Protein AF-A0A919D7X4-F1 (afdb_monomer)

Structure (mmCIF, N/CA/C/O backbone):
data_AF-A0A919D7X4-F1
#
_entry.id   AF-A0A919D7X4-F1
#
loop_
_atom_site.group_PDB
_atom_site.id
_atom_site.type_symbol
_atom_site.label_atom_id
_atom_site.label_alt_id
_atom_site.label_comp_id
_atom_site.label_asym_id
_atom_site.label_entity_id
_atom_site.label_seq_id
_atom_site.pdbx_PDB_ins_code
_atom_site.Cartn_x
_atom_site.Cartn_y
_atom_site.Cartn_z
_atom_site.occupancy
_atom_site.B_iso_or_equiv
_atom_site.auth_seq_id
_atom_site.auth_comp_id
_atom_site.auth_asym_id
_atom_site.auth_atom_id
_atom_site.pdbx_PDB_model_num
ATOM 1 N N . MET A 1 1 ? -27.818 -33.841 14.218 1.00 36.94 1 MET A N 1
ATOM 2 C CA . MET A 1 1 ? -28.616 -33.495 13.019 1.00 36.94 1 MET A CA 1
ATOM 3 C C . MET A 1 1 ? -28.215 -32.099 12.565 1.00 36.94 1 MET A C 1
ATOM 5 O O . MET A 1 1 ? -28.306 -31.197 13.392 1.00 36.94 1 MET A O 1
ATOM 9 N N . PRO A 1 2 ? -27.729 -31.889 11.331 1.00 37.81 2 PRO A N 1
ATOM 10 C CA . PRO A 1 2 ? -27.420 -30.543 10.867 1.00 37.81 2 PRO A CA 1
ATOM 11 C C . PRO A 1 2 ? -28.731 -29.790 10.590 1.00 37.81 2 PRO A C 1
ATOM 13 O O . PRO A 1 2 ? -29.610 -30.293 9.891 1.00 37.81 2 PRO A O 1
ATOM 16 N N . LYS A 1 3 ? -28.894 -28.598 11.178 1.00 41.34 3 LYS A N 1
ATOM 17 C CA . LYS A 1 3 ? -30.000 -27.687 10.852 1.00 41.34 3 LYS A CA 1
ATOM 18 C C . LYS A 1 3 ? -29.755 -27.153 9.440 1.00 41.34 3 LYS A C 1
ATOM 20 O O . LYS A 1 3 ? -28.764 -26.464 9.221 1.00 41.34 3 LYS A O 1
ATOM 25 N N . ASN A 1 4 ? -30.643 -27.471 8.499 1.00 43.75 4 ASN A N 1
ATOM 26 C CA . ASN A 1 4 ? -30.596 -26.932 7.141 1.00 43.75 4 ASN A CA 1
ATOM 27 C C . ASN A 1 4 ? -30.634 -25.399 7.197 1.00 43.75 4 ASN A C 1
ATOM 29 O O . ASN A 1 4 ? -31.654 -24.813 7.563 1.00 43.75 4 ASN A O 1
ATOM 33 N N . GLN A 1 5 ? -29.519 -24.757 6.854 1.00 49.28 5 GLN A N 1
ATOM 34 C CA . GLN A 1 5 ? -29.469 -23.311 6.679 1.00 49.28 5 GLN A CA 1
ATOM 35 C C . GLN A 1 5 ? -30.342 -22.934 5.477 1.00 49.28 5 GLN A C 1
ATOM 37 O O . GLN A 1 5 ? -30.237 -23.522 4.399 1.00 49.28 5 GLN A O 1
ATOM 42 N N . SER A 1 6 ? -31.248 -21.977 5.683 1.00 56.97 6 SER A N 1
ATOM 43 C CA . SER A 1 6 ? -32.116 -21.454 4.627 1.00 56.97 6 SER A CA 1
ATOM 44 C C . SER A 1 6 ? -31.259 -20.783 3.559 1.00 56.97 6 SER A C 1
ATOM 46 O O . SER A 1 6 ? -30.525 -19.842 3.847 1.00 56.97 6 SER A O 1
ATOM 48 N N . THR A 1 7 ? -31.361 -21.251 2.319 1.00 70.44 7 THR A N 1
ATOM 49 C CA . THR A 1 7 ? -30.624 -20.662 1.192 1.00 70.44 7 THR A CA 1
ATOM 50 C C . THR A 1 7 ? -31.175 -19.276 0.842 1.00 70.44 7 THR A C 1
ATOM 52 O O . THR A 1 7 ? -32.367 -19.008 1.013 1.00 70.44 7 THR A O 1
ATOM 55 N N . ALA A 1 8 ? -30.340 -18.399 0.275 1.00 59.69 8 ALA A N 1
ATOM 56 C CA . ALA A 1 8 ? -30.753 -17.065 -0.184 1.00 59.69 8 ALA A CA 1
ATOM 57 C C . ALA A 1 8 ? -31.983 -17.107 -1.119 1.00 59.69 8 ALA A C 1
ATOM 59 O O . ALA A 1 8 ? -32.860 -16.248 -1.053 1.00 59.69 8 ALA A O 1
ATOM 60 N N . ALA A 1 9 ? -32.103 -18.161 -1.935 1.00 65.69 9 ALA A N 1
ATOM 61 C CA . ALA A 1 9 ? -33.265 -18.396 -2.789 1.00 65.69 9 ALA A CA 1
ATOM 62 C C . ALA A 1 9 ? -34.546 -18.718 -1.994 1.00 65.69 9 ALA A C 1
ATOM 64 O O . ALA A 1 9 ? -35.634 -18.295 -2.382 1.00 65.69 9 ALA A O 1
ATOM 65 N N . GLN A 1 10 ? -34.447 -19.445 -0.878 1.00 73.44 10 GLN A N 1
ATOM 66 C CA . GLN A 1 10 ? -35.592 -19.743 -0.010 1.00 73.44 10 GLN A CA 1
ATOM 67 C C . GLN A 1 10 ? -36.061 -18.500 0.753 1.00 73.44 10 GLN A C 1
ATOM 69 O O . GLN A 1 10 ? -37.268 -18.268 0.842 1.00 73.44 10 GLN A O 1
ATOM 74 N N . SER A 1 11 ? -35.130 -17.670 1.226 1.00 65.06 11 SER A N 1
ATOM 75 C CA . SER A 1 11 ? -35.443 -16.387 1.868 1.00 65.06 11 SER A CA 1
ATOM 76 C C . SER A 1 11 ? -36.091 -15.408 0.880 1.00 65.06 11 SER A C 1
ATOM 78 O O . SER A 1 11 ? -37.134 -14.830 1.185 1.00 65.06 11 SER A O 1
ATOM 80 N N . ALA A 1 12 ? -35.570 -15.314 -0.350 1.00 61.78 12 ALA A N 1
ATOM 81 C CA . ALA A 1 12 ? -36.141 -14.465 -1.397 1.00 61.78 12 ALA A CA 1
ATOM 82 C C . ALA A 1 12 ? -37.558 -14.889 -1.818 1.00 61.78 12 ALA A C 1
ATOM 84 O O . ALA A 1 12 ? -38.430 -14.045 -2.012 1.00 61.78 12 ALA A O 1
ATOM 85 N N . ARG A 1 13 ? -37.826 -16.201 -1.893 1.00 68.69 13 ARG A N 1
ATOM 86 C CA . ARG A 1 13 ? -39.174 -16.731 -2.172 1.00 68.69 13 ARG A CA 1
ATOM 87 C C . ARG A 1 13 ? -40.176 -16.436 -1.057 1.00 68.69 13 ARG A C 1
ATOM 89 O O . ARG A 1 13 ? -41.369 -16.357 -1.331 1.00 68.69 13 ARG A O 1
ATOM 96 N N . ARG A 1 14 ? -39.730 -16.321 0.199 1.00 72.50 14 ARG A N 1
ATOM 97 C CA . ARG A 1 14 ? -40.612 -15.979 1.328 1.00 72.50 14 ARG A CA 1
ATOM 98 C C . ARG A 1 14 ? -40.987 -14.501 1.312 1.00 72.50 14 ARG A C 1
ATOM 100 O O . ARG A 1 14 ? -42.167 -14.197 1.412 1.00 72.50 14 ARG A O 1
ATOM 107 N N . ALA A 1 15 ? -40.022 -13.613 1.104 1.00 60.25 15 ALA A N 1
ATOM 108 C CA . ALA A 1 15 ? -40.269 -12.171 1.050 1.00 60.25 15 ALA A CA 1
ATOM 109 C C . ALA A 1 15 ? -41.004 -11.720 -0.231 1.00 60.25 15 ALA A C 1
ATOM 111 O O . ALA A 1 15 ? -41.762 -10.753 -0.203 1.00 60.25 15 ALA A O 1
ATOM 112 N N . SER A 1 16 ? -40.914 -12.471 -1.337 1.00 66.38 16 SER A N 1
ATOM 113 C CA . SER A 1 16 ? -41.767 -12.182 -2.500 1.00 66.38 16 SER A CA 1
ATOM 114 C C . SER A 1 16 ? -43.246 -12.500 -2.267 1.00 66.38 16 SER A C 1
ATOM 116 O O . SER A 1 16 ? -44.108 -11.938 -2.937 1.00 66.38 16 SER A O 1
ATOM 118 N N . ARG A 1 17 ? -43.569 -13.391 -1.317 1.00 72.69 17 ARG A N 1
ATOM 119 C CA . ARG A 1 17 ? -44.962 -13.680 -0.930 1.00 72.69 17 ARG A CA 1
ATOM 120 C C . ARG A 1 17 ? -45.586 -12.556 -0.101 1.00 72.69 17 ARG A C 1
ATOM 122 O O . ARG A 1 17 ? -46.805 -12.491 -0.030 1.00 72.69 17 ARG A O 1
ATOM 129 N N . SER A 1 18 ? -44.774 -11.671 0.478 1.00 68.44 18 SER A N 1
ATOM 130 C CA . SER A 1 18 ? -45.212 -10.453 1.172 1.00 68.44 18 SER A CA 1
ATOM 131 C C . SER A 1 18 ? -45.235 -9.210 0.270 1.00 68.44 18 SER A C 1
ATOM 133 O O . SER A 1 18 ? -45.370 -8.102 0.774 1.00 68.44 18 SER A O 1
ATOM 135 N N . GLY A 1 19 ? -45.127 -9.376 -1.055 1.00 61.19 19 GLY A N 1
ATOM 136 C CA . GLY A 1 19 ? -45.311 -8.293 -2.029 1.00 61.19 19 GLY A CA 1
ATOM 137 C C . GLY A 1 19 ? -44.033 -7.587 -2.494 1.00 61.19 19 GLY A C 1
ATOM 138 O O . GLY A 1 19 ? -44.115 -6.702 -3.343 1.00 61.19 19 GLY A O 1
ATOM 139 N N . GLU A 1 20 ? -42.849 -7.980 -2.014 1.00 64.75 20 GLU A N 1
ATOM 140 C CA . GLU A 1 20 ? -41.585 -7.450 -2.540 1.00 64.75 20 GLU A CA 1
ATOM 141 C C . GLU A 1 20 ? -41.203 -8.111 -3.877 1.00 64.75 20 GLU A C 1
ATOM 143 O O . GLU A 1 20 ? -41.439 -9.302 -4.111 1.00 64.75 20 GLU A O 1
ATOM 148 N N . LYS A 1 21 ? -40.559 -7.360 -4.780 1.00 76.31 21 LYS A N 1
ATOM 149 C CA . LYS A 1 21 ? -40.069 -7.915 -6.050 1.00 76.31 21 LYS A CA 1
ATOM 150 C C . LYS A 1 21 ? -38.985 -8.958 -5.779 1.00 76.31 21 LYS A C 1
ATOM 152 O O . LYS A 1 21 ? -37.886 -8.633 -5.337 1.00 76.31 21 LYS A O 1
ATOM 157 N N . TYR A 1 22 ? -39.275 -10.214 -6.121 1.00 64.56 22 TYR A N 1
ATOM 158 C CA . TYR A 1 22 ? -38.386 -11.368 -5.931 1.00 64.56 22 TYR A CA 1
ATOM 159 C C . TYR A 1 22 ? -36.938 -11.121 -6.388 1.00 64.56 22 TYR A C 1
ATOM 161 O O . TYR A 1 22 ? -35.997 -11.549 -5.726 1.00 64.56 22 TYR A O 1
ATOM 169 N N . THR A 1 23 ? -36.746 -10.410 -7.501 1.00 63.28 23 THR A N 1
ATOM 170 C CA . THR A 1 23 ? -35.425 -10.088 -8.056 1.00 63.28 23 THR A CA 1
ATOM 171 C C . THR A 1 23 ? -34.633 -9.112 -7.187 1.00 63.28 23 THR A C 1
ATOM 173 O O . THR A 1 23 ? -33.431 -9.301 -7.017 1.00 63.28 23 THR A O 1
ATOM 176 N N . GLU A 1 24 ? -35.284 -8.116 -6.586 1.00 61.41 24 GLU A N 1
ATOM 177 C CA . GLU A 1 24 ? -34.647 -7.163 -5.670 1.00 61.41 24 GLU A CA 1
ATOM 178 C C . GLU A 1 24 ? -34.276 -7.828 -4.347 1.00 61.41 24 GLU A C 1
ATOM 180 O O . GLU A 1 24 ? -33.182 -7.597 -3.835 1.00 61.41 24 GLU A O 1
ATOM 185 N N . VAL A 1 25 ? -35.134 -8.715 -3.840 1.00 61.09 25 VAL A N 1
ATOM 186 C CA . VAL A 1 25 ? -34.865 -9.484 -2.620 1.00 61.09 25 VAL A CA 1
ATOM 187 C C . VAL A 1 25 ? -33.759 -10.509 -2.841 1.00 61.09 25 VAL A C 1
ATOM 189 O O . VAL A 1 25 ? -32.874 -10.646 -2.004 1.00 61.09 25 VAL A O 1
ATOM 192 N N . LEU A 1 26 ? -33.752 -11.207 -3.979 1.00 60.72 26 LEU A N 1
ATOM 193 C CA . LEU A 1 26 ? -32.668 -12.123 -4.333 1.00 60.72 26 LEU A CA 1
ATOM 194 C C . LEU A 1 26 ? -31.349 -11.364 -4.513 1.00 60.72 26 LEU A C 1
ATOM 196 O O . LEU A 1 26 ? -30.305 -11.875 -4.120 1.00 60.72 26 LEU A O 1
ATOM 200 N N . ARG A 1 27 ? -31.386 -10.139 -5.057 1.00 57.69 27 ARG A N 1
ATOM 201 C CA . ARG A 1 27 ? -30.212 -9.265 -5.140 1.00 57.69 27 ARG A CA 1
ATOM 202 C C . ARG A 1 27 ? -29.750 -8.829 -3.752 1.00 57.69 27 ARG A C 1
ATOM 204 O O . ARG A 1 27 ? -28.564 -8.922 -3.501 1.00 57.69 27 ARG A O 1
ATOM 211 N N . ARG A 1 28 ? -30.653 -8.445 -2.843 1.00 58.50 28 ARG A N 1
ATOM 212 C CA . ARG A 1 28 ? -30.346 -8.103 -1.438 1.00 58.50 28 ARG A CA 1
ATOM 213 C C . ARG A 1 28 ? -29.832 -9.295 -0.628 1.00 58.50 28 ARG A C 1
ATOM 215 O O . ARG A 1 28 ? -28.977 -9.114 0.215 1.00 58.50 28 ARG A O 1
ATOM 222 N N . ALA A 1 29 ? -30.328 -10.503 -0.888 1.00 56.88 29 ALA A N 1
ATOM 223 C CA . ALA A 1 29 ? -29.893 -11.725 -0.213 1.00 56.88 29 ALA A CA 1
ATOM 224 C C . ALA A 1 29 ? -28.586 -12.291 -0.794 1.00 56.88 29 ALA A C 1
ATOM 226 O O . ALA A 1 29 ? -27.861 -12.983 -0.090 1.00 56.88 29 ALA A O 1
ATOM 227 N N . LYS A 1 30 ? -28.282 -12.006 -2.070 1.00 54.91 30 LYS A N 1
ATOM 228 C CA . LYS A 1 30 ? -26.965 -12.256 -2.680 1.00 54.91 30 LYS A CA 1
ATOM 229 C C . LYS A 1 30 ? -25.938 -11.176 -2.329 1.00 54.91 30 LYS A C 1
ATOM 231 O O . LYS A 1 30 ? -24.771 -11.504 -2.216 1.00 54.91 30 LYS A O 1
ATOM 236 N N . ALA A 1 31 ? -26.390 -9.935 -2.163 1.00 48.41 31 ALA A N 1
ATOM 237 C CA . ALA A 1 31 ? -25.636 -8.797 -1.634 1.00 48.41 31 ALA A CA 1
ATOM 238 C C . ALA A 1 31 ? -25.723 -8.709 -0.103 1.00 48.41 31 ALA A C 1
ATOM 240 O O . ALA A 1 31 ? -25.331 -7.709 0.486 1.00 48.41 31 ALA A O 1
ATOM 241 N N . GLY A 1 32 ? -26.253 -9.750 0.549 1.00 43.69 32 GLY A N 1
ATOM 242 C CA . GLY A 1 32 ? -25.951 -10.025 1.940 1.00 43.69 32 GLY A CA 1
ATOM 243 C C . GLY A 1 32 ? -24.515 -10.504 1.939 1.00 43.69 32 GLY A C 1
ATOM 244 O O . GLY A 1 32 ? -24.278 -11.710 1.968 1.00 43.69 32 GLY A O 1
ATOM 245 N N . ASP A 1 33 ? -23.602 -9.550 1.763 1.00 45.16 33 ASP A N 1
ATOM 246 C CA . ASP A 1 33 ? -22.174 -9.748 1.860 1.00 45.16 33 ASP A CA 1
ATOM 247 C C . ASP A 1 33 ? -21.957 -10.469 3.183 1.00 45.16 33 ASP A C 1
ATOM 249 O O . ASP A 1 33 ? -22.154 -9.911 4.264 1.00 45.16 33 ASP A O 1
ATOM 253 N N . ALA A 1 34 ? -21.570 -11.742 3.108 1.00 44.53 34 ALA A N 1
ATOM 254 C CA . ALA A 1 34 ? -20.693 -12.233 4.150 1.00 44.53 34 ALA A CA 1
ATOM 255 C C . ALA A 1 34 ? -19.577 -11.181 4.219 1.00 44.53 34 ALA A C 1
ATOM 257 O O . ALA A 1 34 ? -19.022 -10.884 3.152 1.00 44.53 34 ALA A O 1
ATOM 258 N N . PRO A 1 35 ? -19.334 -10.542 5.380 1.00 51.97 35 PRO A N 1
ATOM 259 C CA . PRO A 1 35 ? -18.315 -9.513 5.473 1.00 51.97 35 PRO A CA 1
ATOM 260 C C . PRO A 1 35 ? -17.054 -10.104 4.856 1.00 51.97 35 PRO A C 1
ATOM 262 O O . PRO A 1 35 ? -16.590 -11.163 5.290 1.00 51.97 35 PRO A O 1
ATOM 265 N N . HIS A 1 36 ? -16.598 -9.513 3.746 1.00 61.66 36 HIS A N 1
ATOM 266 C CA . HIS A 1 36 ? -15.341 -9.935 3.154 1.00 61.66 36 HIS A CA 1
ATOM 267 C C . HIS A 1 36 ? -14.320 -9.771 4.265 1.00 61.66 36 HIS A C 1
ATOM 269 O O . HIS A 1 36 ? -14.226 -8.687 4.842 1.00 61.66 36 HIS A O 1
ATOM 275 N N . ALA A 1 37 ? -13.643 -10.867 4.614 1.00 73.62 37 ALA A N 1
ATOM 276 C CA . ALA A 1 37 ? -12.620 -10.823 5.641 1.00 73.62 37 ALA A CA 1
ATOM 277 C C . ALA A 1 37 ? -11.676 -9.661 5.301 1.00 73.62 37 ALA A C 1
ATOM 279 O O . ALA A 1 37 ? -11.286 -9.530 4.134 1.00 73.62 37 ALA A O 1
ATOM 280 N N . PRO A 1 38 ? -11.376 -8.786 6.267 1.00 85.75 38 PRO A N 1
ATOM 281 C CA . PRO A 1 38 ? -10.583 -7.603 5.998 1.00 85.75 38 PRO A CA 1
ATOM 282 C C . PRO A 1 38 ? -9.218 -7.993 5.455 1.00 85.75 38 PRO A C 1
ATOM 284 O O . PRO A 1 38 ? -8.626 -9.007 5.840 1.00 85.75 38 PRO A O 1
ATOM 287 N N . HIS A 1 39 ? -8.691 -7.150 4.576 1.00 91.94 39 HIS A N 1
ATOM 288 C CA . HIS A 1 39 ? -7.340 -7.337 4.075 1.00 91.94 39 HIS A CA 1
ATOM 289 C C . HIS A 1 39 ? -6.357 -6.798 5.109 1.00 91.94 39 HIS A C 1
ATOM 291 O O . HIS A 1 39 ? -6.249 -5.586 5.296 1.00 91.94 39 HIS A O 1
ATOM 297 N N . VAL A 1 40 ? -5.620 -7.693 5.766 1.00 94.44 40 VAL A N 1
ATOM 298 C CA . VAL A 1 40 ? -4.445 -7.315 6.560 1.00 94.44 40 VAL A CA 1
ATOM 299 C C . VAL A 1 40 ? -3.250 -7.247 5.618 1.00 94.44 40 VAL A C 1
ATOM 301 O O . VAL A 1 40 ? -2.804 -8.273 5.095 1.00 94.44 40 VAL A O 1
ATOM 304 N N . LEU A 1 41 ? -2.765 -6.041 5.360 1.00 94.62 41 LEU A N 1
ATOM 305 C CA . LEU A 1 41 ? -1.782 -5.728 4.339 1.00 94.62 41 LEU A CA 1
ATOM 306 C C . LEU A 1 41 ? -0.433 -5.366 4.955 1.00 94.62 41 LEU A C 1
ATOM 308 O O . LEU A 1 41 ? -0.335 -4.554 5.875 1.00 94.62 41 LEU A O 1
ATOM 312 N N . ARG A 1 42 ? 0.628 -5.916 4.368 1.00 92.31 42 ARG A N 1
ATOM 313 C CA . ARG A 1 42 ? 2.014 -5.584 4.672 1.00 92.31 42 ARG A CA 1
ATOM 314 C C . ARG A 1 42 ? 2.704 -5.026 3.433 1.00 92.31 42 ARG A C 1
ATOM 316 O O . ARG A 1 42 ? 2.850 -5.728 2.433 1.00 92.31 42 ARG A O 1
ATOM 323 N N . PHE A 1 43 ? 3.178 -3.790 3.521 1.00 91.62 43 PHE A N 1
ATOM 324 C CA . PHE A 1 43 ? 4.099 -3.241 2.530 1.00 91.62 43 PHE A CA 1
ATOM 325 C C . PHE A 1 43 ? 5.537 -3.651 2.868 1.00 91.62 43 PHE A C 1
ATOM 327 O O . PHE A 1 43 ? 5.922 -3.629 4.037 1.00 91.62 43 PHE A O 1
ATOM 334 N N . LEU A 1 44 ? 6.306 -4.040 1.852 1.00 88.25 44 LEU A N 1
ATOM 335 C CA . LEU A 1 44 ? 7.699 -4.482 1.929 1.00 88.25 44 LEU A CA 1
ATOM 336 C C . LEU A 1 44 ? 8.562 -3.508 1.130 1.00 88.25 44 LEU A C 1
ATOM 338 O O . LEU A 1 44 ? 8.290 -3.284 -0.042 1.00 88.25 44 LEU A O 1
ATOM 342 N N . ALA A 1 45 ? 9.597 -2.945 1.732 1.00 83.25 45 ALA A N 1
ATOM 343 C CA . ALA A 1 45 ? 10.461 -1.944 1.122 1.00 83.25 45 ALA A CA 1
ATOM 344 C C . ALA A 1 45 ? 11.906 -2.126 1.604 1.00 83.25 45 ALA A C 1
ATOM 346 O O . ALA A 1 45 ? 12.156 -2.197 2.809 1.00 83.25 45 ALA A O 1
ATOM 347 N N . GLU A 1 46 ? 12.858 -2.158 0.670 1.00 70.94 46 GLU A N 1
ATOM 348 C CA . GLU A 1 46 ? 14.293 -2.258 0.977 1.00 70.94 46 GLU A CA 1
ATOM 349 C C . GLU A 1 46 ? 14.794 -1.034 1.750 1.00 70.94 46 GLU A C 1
ATOM 351 O O . GLU A 1 46 ? 15.555 -1.153 2.713 1.00 70.94 46 GLU A O 1
ATOM 356 N N . ARG A 1 47 ? 14.304 0.149 1.366 1.00 65.31 47 ARG A N 1
ATOM 357 C CA . ARG A 1 47 ? 14.583 1.429 2.013 1.00 65.31 47 ARG A CA 1
ATOM 358 C C . ARG A 1 47 ? 13.274 2.054 2.481 1.00 65.31 47 ARG A C 1
ATOM 360 O O . ARG A 1 47 ? 12.303 2.161 1.742 1.00 65.31 47 ARG A O 1
ATOM 367 N N . SER A 1 48 ? 13.233 2.458 3.748 1.00 59.75 48 SER A N 1
ATOM 368 C CA . SER A 1 48 ? 12.004 2.890 4.427 1.00 59.75 48 SER A CA 1
ATOM 369 C C . SER A 1 48 ? 11.647 4.368 4.204 1.00 59.75 48 SER A C 1
ATOM 371 O O . SER A 1 48 ? 10.794 4.880 4.924 1.00 59.75 48 SER A O 1
ATOM 373 N N . GLY A 1 49 ? 12.340 5.072 3.302 1.00 64.50 49 GLY A N 1
ATOM 374 C CA . GLY A 1 49 ? 12.396 6.539 3.286 1.00 64.50 49 GLY A CA 1
ATOM 375 C C . GLY A 1 49 ? 11.083 7.247 2.939 1.00 64.50 49 GLY A C 1
ATOM 376 O O . GLY A 1 49 ? 10.800 8.322 3.448 1.00 64.50 49 GLY A O 1
ATOM 377 N N . ASN A 1 50 ? 10.247 6.639 2.102 1.00 73.69 50 ASN A N 1
ATOM 378 C CA . ASN A 1 50 ? 8.964 7.229 1.708 1.00 73.69 50 ASN A CA 1
ATOM 379 C C . ASN A 1 50 ? 7.787 6.260 1.886 1.00 73.69 50 ASN A C 1
ATOM 381 O O . ASN A 1 50 ? 6.678 6.537 1.427 1.00 73.69 50 ASN A O 1
ATOM 385 N N . LEU A 1 51 ? 8.018 5.140 2.585 1.00 84.06 51 LEU A N 1
ATOM 386 C CA . LEU A 1 51 ? 7.016 4.107 2.848 1.00 84.06 51 LEU A CA 1
ATOM 387 C C . LEU A 1 51 ? 5.761 4.712 3.492 1.00 84.06 51 LEU A C 1
ATOM 389 O O . LEU A 1 51 ? 4.665 4.567 2.962 1.00 84.06 51 LEU A O 1
ATOM 393 N N . HIS A 1 52 ? 5.931 5.427 4.605 1.00 87.56 52 HIS A N 1
ATOM 394 C CA . HIS A 1 52 ? 4.817 5.979 5.380 1.00 87.56 52 HIS A CA 1
ATOM 395 C C . HIS A 1 52 ? 4.034 7.024 4.580 1.00 87.56 52 HIS A C 1
ATOM 397 O O . HIS A 1 52 ? 2.806 7.035 4.613 1.00 87.56 52 HIS A O 1
ATOM 403 N N . TYR A 1 53 ? 4.728 7.845 3.791 1.00 87.88 53 TYR A N 1
ATOM 404 C CA . TYR A 1 53 ? 4.097 8.875 2.975 1.00 87.88 53 TYR A CA 1
ATOM 405 C C . TYR A 1 53 ? 3.207 8.283 1.874 1.00 87.88 53 TYR A C 1
ATOM 407 O O . TYR A 1 53 ? 2.029 8.630 1.762 1.00 87.88 53 TYR A O 1
ATOM 415 N N . LEU A 1 54 ? 3.755 7.340 1.099 1.00 89.88 54 LEU A N 1
ATOM 416 C CA . LEU A 1 54 ? 3.037 6.643 0.031 1.00 89.88 54 LEU A CA 1
ATOM 417 C C . LEU A 1 54 ? 1.859 5.835 0.589 1.00 89.88 54 LEU A C 1
ATOM 419 O O . LEU A 1 54 ? 0.742 5.927 0.081 1.00 89.88 54 LEU A O 1
ATOM 423 N N . VAL A 1 55 ? 2.091 5.076 1.662 1.00 93.31 55 VAL A N 1
ATOM 424 C CA . VAL A 1 55 ? 1.047 4.264 2.295 1.00 93.31 55 VAL A CA 1
ATOM 425 C C . VAL A 1 55 ? -0.050 5.137 2.898 1.00 93.31 55 VAL A C 1
ATOM 427 O O . VAL A 1 55 ? -1.225 4.823 2.723 1.00 93.31 55 VAL A O 1
ATOM 430 N N . GLY A 1 56 ? 0.302 6.260 3.531 1.00 93.94 56 GLY A N 1
ATOM 431 C CA . GLY A 1 56 ? -0.663 7.237 4.030 1.00 93.94 56 GLY A CA 1
ATOM 432 C C . GLY A 1 56 ? -1.542 7.809 2.915 1.00 93.94 56 GLY A C 1
ATOM 433 O O . GLY A 1 56 ? -2.760 7.872 3.067 1.00 93.94 56 GLY A O 1
ATOM 434 N N . GLY A 1 57 ? -0.952 8.143 1.762 1.00 94.69 57 GLY A N 1
ATOM 435 C CA . GLY A 1 57 ? -1.691 8.594 0.579 1.00 94.69 57 GLY A CA 1
ATOM 436 C C . GLY A 1 57 ? -2.658 7.545 0.021 1.00 94.69 57 GLY A C 1
ATOM 437 O O . GLY A 1 57 ? -3.823 7.849 -0.242 1.00 94.69 57 GLY A O 1
ATOM 438 N N . ILE A 1 58 ? -2.209 6.293 -0.102 1.00 96.44 58 ILE A N 1
ATOM 439 C CA . ILE A 1 58 ? -3.051 5.169 -0.546 1.00 96.44 58 ILE A CA 1
ATOM 440 C C . ILE A 1 58 ? -4.203 4.926 0.439 1.00 96.44 58 ILE A C 1
ATOM 442 O O . ILE A 1 58 ? -5.356 4.806 0.023 1.00 96.44 58 ILE A O 1
ATOM 446 N N . ALA A 1 59 ? -3.906 4.892 1.740 1.00 97.38 59 ALA A N 1
ATOM 447 C CA . ALA A 1 5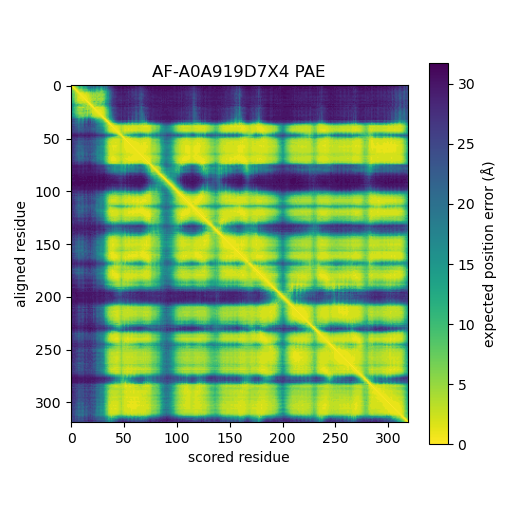9 ? -4.889 4.662 2.793 1.00 97.38 59 ALA A CA 1
ATOM 448 C C . ALA A 1 59 ? -5.943 5.775 2.853 1.00 97.38 59 ALA A C 1
ATOM 450 O O . ALA A 1 59 ? -7.136 5.483 2.952 1.00 97.38 59 ALA A O 1
ATOM 451 N N . ALA A 1 60 ? -5.530 7.037 2.711 1.00 97.19 60 ALA A N 1
ATOM 452 C CA . ALA A 1 60 ? -6.459 8.153 2.575 1.00 97.19 60 ALA A CA 1
ATOM 453 C C . ALA A 1 60 ? -7.343 7.995 1.334 1.00 97.19 60 ALA A C 1
ATOM 455 O O . ALA A 1 60 ? -8.553 8.175 1.422 1.00 97.19 60 ALA A O 1
ATOM 456 N N . SER A 1 61 ? -6.785 7.571 0.199 1.00 97.19 61 SER A N 1
ATOM 457 C CA . SER A 1 61 ? -7.575 7.322 -1.011 1.00 97.19 61 SER A CA 1
ATOM 458 C C . SER A 1 61 ? -8.656 6.260 -0.823 1.00 97.19 61 SER A C 1
ATOM 460 O O . SER A 1 61 ? -9.802 6.463 -1.232 1.00 97.19 61 SER A O 1
ATOM 462 N N . TRP A 1 62 ? -8.349 5.165 -0.126 1.00 97.31 62 TRP A N 1
ATOM 463 C CA . TRP A 1 62 ? -9.367 4.185 0.250 1.00 97.31 62 TRP A CA 1
ATOM 464 C C . TRP A 1 62 ? -10.415 4.763 1.196 1.00 97.31 62 TRP A C 1
ATOM 466 O O . TRP A 1 62 ? -11.609 4.577 0.951 1.00 97.31 62 TRP A O 1
ATOM 476 N N . ALA A 1 63 ? -10.003 5.503 2.224 1.00 97.31 63 ALA A N 1
ATOM 477 C CA . ALA A 1 63 ? -10.937 6.098 3.170 1.00 97.31 63 ALA A CA 1
ATOM 478 C C . ALA A 1 63 ? -11.911 7.065 2.476 1.00 97.31 63 ALA A C 1
ATOM 480 O O . ALA A 1 63 ? -13.126 6.924 2.614 1.00 97.31 63 ALA A O 1
ATOM 481 N N . HIS A 1 64 ? -11.401 7.963 1.629 1.00 96.69 64 HIS A N 1
ATOM 482 C CA . HIS A 1 64 ? -12.213 8.885 0.823 1.00 96.69 64 HIS A CA 1
ATOM 483 C C . HIS A 1 64 ? -13.115 8.166 -0.192 1.00 96.69 64 HIS A C 1
ATOM 485 O O . HIS A 1 64 ? -14.162 8.695 -0.555 1.00 96.69 64 HIS A O 1
ATOM 491 N N . SER A 1 65 ? -12.771 6.939 -0.601 1.00 94.69 65 SER A N 1
ATOM 492 C CA . SER A 1 65 ? -13.649 6.075 -1.409 1.00 94.69 65 SER A CA 1
ATOM 493 C C . SER A 1 65 ? -14.758 5.370 -0.609 1.00 94.69 65 SER A C 1
ATOM 495 O O . SER A 1 65 ? -15.539 4.619 -1.188 1.00 94.69 65 SER A O 1
ATOM 497 N N . GLY A 1 66 ? -14.842 5.613 0.704 1.00 95.12 66 GLY A N 1
ATOM 498 C CA . GLY A 1 66 ? -15.860 5.056 1.595 1.00 95.12 66 GLY A CA 1
ATOM 499 C C . GLY A 1 66 ? -15.407 3.850 2.419 1.00 95.12 66 GLY A C 1
ATOM 500 O O . GLY A 1 66 ? -16.246 3.248 3.076 1.00 95.12 66 GLY A O 1
ATOM 501 N N . GLN A 1 67 ? -14.119 3.495 2.413 1.00 95.12 67 GLN A N 1
ATOM 502 C CA . GLN A 1 67 ? -13.628 2.337 3.167 1.00 95.12 67 GLN A CA 1
ATOM 503 C C . GLN A 1 67 ? -13.230 2.696 4.601 1.00 95.12 67 GLN A C 1
ATOM 505 O O . GLN A 1 67 ? -12.743 3.795 4.873 1.00 95.12 67 GLN A O 1
ATOM 510 N N . ARG A 1 68 ? -13.365 1.737 5.517 1.00 96.94 68 ARG A N 1
ATOM 511 C CA . ARG A 1 68 ? -12.807 1.829 6.874 1.00 96.94 68 ARG A CA 1
ATOM 512 C C . ARG A 1 68 ? -11.392 1.261 6.886 1.00 96.94 68 ARG A C 1
ATOM 514 O O . ARG A 1 68 ? -11.202 0.057 6.722 1.00 96.94 68 ARG A O 1
ATOM 521 N N . VAL A 1 69 ? -10.405 2.124 7.094 1.00 97.75 69 VAL A N 1
ATOM 522 C CA . VAL A 1 69 ? -8.977 1.804 7.024 1.00 97.75 69 VAL A CA 1
ATOM 523 C C . VAL A 1 69 ? -8.309 2.043 8.373 1.00 97.75 69 VAL A C 1
ATOM 525 O O . VAL A 1 69 ? -8.426 3.125 8.954 1.00 97.75 69 VAL A O 1
ATOM 528 N N . LEU A 1 70 ? -7.568 1.041 8.841 1.00 97.88 70 LEU A N 1
ATOM 529 C CA . LEU A 1 70 ? -6.699 1.136 10.006 1.00 97.88 70 LEU A CA 1
ATOM 530 C C . LEU A 1 70 ? -5.236 1.131 9.562 1.00 97.88 70 LEU A C 1
ATOM 532 O O . LEU A 1 70 ? -4.770 0.167 8.962 1.00 97.88 70 LEU A O 1
ATOM 536 N N . LEU A 1 71 ? -4.502 2.185 9.898 1.00 97.19 71 LEU A N 1
ATOM 537 C CA . LEU A 1 71 ? -3.046 2.188 9.917 1.00 97.19 71 LEU A CA 1
ATOM 538 C C . LEU A 1 71 ? -2.607 1.725 11.305 1.00 97.19 71 LEU A C 1
ATOM 540 O O . LEU A 1 71 ? -2.748 2.464 12.277 1.00 97.19 71 LEU A O 1
ATOM 544 N N . LEU A 1 72 ? -2.128 0.489 11.401 1.00 95.44 72 LEU A N 1
ATOM 545 C CA . LEU A 1 72 ? -1.573 -0.066 12.626 1.00 95.44 72 LEU A CA 1
ATOM 546 C C . LEU A 1 72 ? -0.063 0.155 12.579 1.00 95.44 72 LEU A C 1
ATOM 548 O O . LEU A 1 72 ? 0.602 -0.500 11.785 1.00 95.44 72 LEU A O 1
ATOM 552 N N . GLU A 1 73 ? 0.462 1.092 13.364 1.00 92.12 73 GLU A N 1
ATOM 553 C CA . GLU A 1 73 ? 1.884 1.441 13.429 1.00 92.12 73 GLU A CA 1
ATOM 554 C C . GLU A 1 73 ? 2.550 0.849 14.675 1.00 92.12 73 GLU A C 1
ATOM 556 O O . GLU A 1 73 ? 1.969 0.775 15.762 1.00 92.12 73 GLU A O 1
ATOM 561 N N . GLU A 1 74 ? 3.792 0.412 14.516 1.00 88.06 74 GLU A N 1
ATOM 562 C CA . GLU A 1 74 ? 4.642 -0.013 15.619 1.00 88.06 74 GLU A CA 1
ATOM 563 C C . GLU A 1 74 ? 5.151 1.194 16.421 1.00 88.06 74 GLU A C 1
ATOM 565 O O . GLU A 1 74 ? 5.879 2.042 15.905 1.00 88.06 74 GLU A O 1
ATOM 570 N N . ALA A 1 75 ? 4.818 1.247 17.713 1.00 79.88 75 ALA A N 1
ATOM 571 C CA . ALA A 1 75 ? 5.203 2.342 18.601 1.00 79.88 75 ALA A CA 1
ATOM 572 C C . ALA A 1 75 ? 6.722 2.512 18.709 1.00 79.88 75 ALA A C 1
ATOM 574 O O . ALA A 1 75 ? 7.225 3.616 18.538 1.00 79.88 75 ALA A O 1
ATOM 575 N N . GLU A 1 76 ? 7.472 1.444 18.967 1.00 70.75 76 GLU A N 1
ATOM 576 C CA . GLU A 1 76 ? 8.936 1.409 18.970 1.00 70.75 76 GLU A CA 1
ATOM 577 C C . GLU A 1 76 ? 9.414 -0.022 18.721 1.00 70.75 76 GLU A C 1
ATOM 579 O O . GLU A 1 76 ? 8.762 -0.979 19.134 1.00 70.75 76 GLU A O 1
ATOM 584 N N . ASP A 1 77 ? 10.594 -0.162 18.109 1.00 62.41 77 ASP A N 1
ATOM 585 C CA . ASP A 1 77 ? 11.266 -1.457 18.014 1.00 62.41 77 ASP A CA 1
ATOM 586 C C . ASP A 1 77 ? 11.683 -1.882 19.425 1.00 62.41 77 ASP A C 1
ATOM 588 O O . ASP A 1 77 ? 12.598 -1.293 20.023 1.00 62.41 77 ASP A O 1
ATOM 592 N N . TYR A 1 78 ? 11.052 -2.929 19.955 1.00 56.81 78 TYR A N 1
ATOM 593 C CA . TYR A 1 78 ? 11.433 -3.545 21.229 1.00 56.81 78 TYR A CA 1
ATOM 594 C C . TYR A 1 78 ? 12.952 -3.815 21.300 1.00 56.81 78 TYR A C 1
ATOM 596 O O . TYR A 1 78 ? 13.584 -3.710 22.356 1.00 56.81 78 TYR A O 1
ATOM 604 N N . TRP A 1 79 ? 13.580 -4.094 20.157 1.00 54.84 79 TRP A N 1
ATOM 605 C CA . TRP A 1 79 ? 15.018 -4.303 20.020 1.00 54.84 79 TRP A CA 1
ATOM 606 C C . TRP A 1 79 ? 15.855 -3.058 20.286 1.00 54.84 79 TRP A C 1
ATOM 608 O O . TRP A 1 79 ? 16.880 -3.148 20.956 1.00 54.84 79 TRP A O 1
ATOM 618 N N . ARG A 1 80 ? 15.425 -1.874 19.844 1.00 56.25 80 ARG A N 1
ATOM 619 C CA . ARG A 1 80 ? 16.130 -0.620 20.156 1.00 56.25 80 ARG A CA 1
ATOM 620 C C . ARG A 1 80 ? 16.057 -0.311 21.652 1.00 56.25 80 ARG A C 1
ATOM 622 O O . ARG A 1 80 ? 17.005 0.231 22.228 1.00 56.25 80 ARG A O 1
ATOM 629 N N . TRP A 1 81 ? 14.964 -0.723 22.279 1.00 54.09 81 TRP A N 1
ATOM 630 C CA . TRP A 1 81 ? 14.702 -0.566 23.702 1.00 54.09 81 TRP A CA 1
ATOM 631 C C . TRP A 1 81 ? 15.476 -1.553 24.582 1.00 54.09 81 TRP A C 1
ATOM 633 O O . TRP A 1 81 ? 15.994 -1.182 25.631 1.00 54.09 81 TRP A O 1
ATOM 643 N N . SER A 1 82 ? 15.628 -2.799 24.132 1.00 50.75 82 SER A N 1
ATOM 644 C CA . SER A 1 82 ? 16.354 -3.846 24.859 1.00 50.75 82 SER A CA 1
ATOM 645 C C . SER A 1 82 ? 17.866 -3.855 24.575 1.00 50.75 82 SER A C 1
ATOM 647 O O . SER A 1 82 ? 18.653 -4.209 25.454 1.00 50.75 82 SER A O 1
ATOM 649 N N . MET A 1 83 ? 18.308 -3.414 23.388 1.00 46.88 83 MET A N 1
ATOM 650 C CA . MET A 1 83 ? 19.720 -3.443 22.959 1.00 46.88 83 MET A CA 1
ATOM 651 C C . MET A 1 83 ? 20.488 -2.138 23.193 1.00 46.88 83 MET A C 1
ATOM 653 O O . MET A 1 83 ? 21.718 -2.122 23.081 1.00 46.88 83 MET A O 1
ATOM 657 N N . SER A 1 84 ? 19.826 -1.039 23.567 1.00 47.91 84 SER A N 1
ATOM 658 C CA . SER A 1 84 ? 20.497 0.237 23.881 1.00 47.91 84 SER A CA 1
ATOM 659 C C . SER A 1 84 ? 21.449 0.156 25.093 1.00 47.91 84 SER A C 1
ATOM 661 O O . SER A 1 84 ? 22.237 1.076 25.321 1.00 47.91 84 SER A O 1
ATOM 663 N N . GLY A 1 85 ? 21.471 -0.978 25.809 1.00 43.72 85 GLY A N 1
ATOM 664 C CA . GLY A 1 85 ? 22.461 -1.320 26.836 1.00 43.72 85 GLY A CA 1
ATOM 665 C C . GLY A 1 85 ? 23.673 -2.152 26.375 1.00 43.72 85 GLY A C 1
ATOM 666 O O . GLY A 1 85 ? 24.612 -2.305 27.152 1.00 43.72 85 GLY A O 1
ATOM 667 N N . VAL A 1 86 ? 23.703 -2.685 25.147 1.00 42.84 86 VAL A N 1
ATOM 668 C CA . VAL A 1 86 ? 24.703 -3.703 24.737 1.00 42.84 86 VAL A CA 1
ATOM 669 C C . VAL A 1 86 ? 25.958 -3.090 24.084 1.00 42.84 86 VAL A C 1
ATOM 671 O O . VAL A 1 86 ? 27.007 -3.727 24.028 1.00 42.84 86 VAL A O 1
ATOM 674 N N . GLY A 1 87 ? 25.906 -1.823 23.652 1.00 38.91 87 GLY A N 1
ATOM 675 C CA . GLY A 1 87 ? 26.972 -1.192 22.854 1.00 38.91 87 GLY A CA 1
ATOM 676 C C . GLY A 1 87 ? 27.841 -0.123 23.532 1.00 38.91 87 GLY A C 1
ATOM 677 O O . GLY A 1 87 ? 28.775 0.372 22.906 1.00 38.91 87 GLY A O 1
ATOM 678 N N . ARG A 1 88 ? 27.580 0.281 24.784 1.00 37.16 88 ARG A N 1
ATOM 679 C CA . ARG A 1 88 ? 28.352 1.356 25.445 1.00 37.16 88 ARG A CA 1
ATOM 680 C C . ARG A 1 88 ? 29.117 0.854 26.664 1.00 37.16 88 ARG A C 1
ATOM 682 O O . ARG A 1 88 ? 28.613 0.876 27.774 1.00 37.16 88 ARG A O 1
ATOM 689 N N . SER A 1 89 ? 30.382 0.508 26.419 1.00 35.41 89 SER A N 1
ATOM 690 C CA . SER A 1 89 ? 31.472 0.370 27.393 1.00 35.41 89 SER A CA 1
ATOM 691 C C . SER A 1 89 ? 31.235 -0.589 28.571 1.00 35.41 89 SER A C 1
ATOM 693 O O . SER A 1 89 ? 30.504 -0.309 29.519 1.00 35.41 89 SER A O 1
ATOM 695 N N . ARG A 1 90 ? 32.025 -1.669 28.594 1.00 40.78 90 ARG A N 1
ATOM 696 C CA . ARG A 1 90 ? 32.189 -2.621 29.711 1.00 40.78 90 ARG A CA 1
ATOM 697 C C . ARG A 1 90 ? 32.581 -1.995 31.069 1.00 40.78 90 ARG A C 1
ATOM 699 O O . ARG A 1 90 ? 32.732 -2.739 32.032 1.00 40.78 90 ARG A O 1
ATOM 706 N N . SER A 1 91 ? 32.744 -0.674 31.198 1.00 38.69 91 SER A N 1
ATOM 707 C CA . SER A 1 91 ? 33.255 -0.035 32.424 1.00 38.69 91 SER A CA 1
ATOM 708 C C . SER A 1 91 ? 32.216 0.619 33.344 1.00 38.69 91 SER A C 1
ATOM 710 O O . SER A 1 91 ? 32.584 1.100 34.414 1.00 38.69 91 SER A O 1
ATOM 712 N N . ARG A 1 92 ? 30.918 0.616 33.017 1.00 41.53 92 ARG A N 1
ATOM 713 C CA . ARG A 1 92 ? 29.881 1.064 33.966 1.00 41.53 92 ARG A CA 1
ATOM 714 C C . ARG A 1 92 ? 28.700 0.104 33.978 1.00 41.53 92 ARG A C 1
ATOM 716 O O . ARG A 1 92 ? 27.689 0.343 33.331 1.00 41.53 92 ARG A O 1
ATOM 723 N N . ARG A 1 93 ? 28.799 -0.926 34.829 1.00 42.12 93 ARG A N 1
ATOM 724 C CA . ARG A 1 93 ? 27.649 -1.573 35.489 1.00 42.12 93 ARG A CA 1
ATOM 725 C C . ARG A 1 93 ? 26.910 -0.511 36.328 1.00 42.12 93 ARG A C 1
ATOM 727 O O . ARG A 1 93 ? 26.974 -0.497 37.551 1.00 42.12 93 ARG A O 1
ATOM 734 N N . LYS A 1 94 ? 26.261 0.454 35.675 1.00 37.69 94 LYS A N 1
ATOM 735 C CA . LYS A 1 94 ? 25.139 1.167 36.281 1.00 37.69 94 LYS A CA 1
ATOM 736 C C . LYS A 1 94 ? 23.955 0.218 36.181 1.00 37.69 94 LYS A C 1
ATOM 738 O O . LYS A 1 94 ? 23.807 -0.424 35.147 1.00 37.69 94 LYS A O 1
ATOM 743 N N . LYS A 1 95 ? 23.231 0.090 37.301 1.00 39.47 95 LYS A N 1
ATOM 744 C CA . LYS A 1 95 ? 21.966 -0.635 37.490 1.00 39.47 95 LYS A CA 1
ATOM 745 C C . LYS A 1 95 ? 21.333 -1.034 36.162 1.00 39.47 95 LYS A C 1
ATOM 747 O O . LYS A 1 95 ? 21.078 -0.145 35.355 1.00 39.47 95 LYS A O 1
ATOM 752 N N . ALA A 1 96 ? 21.063 -2.330 35.990 1.00 44.22 96 ALA A N 1
ATOM 753 C CA . ALA A 1 96 ? 20.034 -2.780 35.065 1.00 44.22 96 ALA A CA 1
ATOM 754 C C . ALA A 1 96 ? 18.833 -1.858 35.288 1.00 44.22 96 ALA A C 1
ATOM 756 O O . ALA A 1 96 ? 18.231 -1.871 36.361 1.00 44.22 96 ALA A O 1
ATOM 757 N N . ILE A 1 97 ? 18.642 -0.931 34.353 1.00 44.19 97 ILE A N 1
ATOM 758 C CA . ILE A 1 97 ? 17.497 -0.041 34.348 1.00 44.19 97 ILE A CA 1
ATOM 759 C C . ILE A 1 97 ? 16.345 -1.026 34.205 1.00 44.19 97 ILE A C 1
ATOM 761 O O . ILE A 1 97 ? 16.379 -1.856 33.290 1.00 44.19 97 ILE A O 1
ATOM 765 N N . GLU A 1 98 ? 15.431 -1.043 35.181 1.00 44.25 98 GLU A N 1
ATOM 766 C CA . GLU A 1 98 ? 14.164 -1.759 35.030 1.00 44.25 98 GLU A CA 1
ATOM 767 C C . GLU A 1 98 ? 13.667 -1.497 33.610 1.00 44.25 98 GLU A C 1
ATOM 769 O O . GLU A 1 98 ? 13.786 -0.351 33.157 1.00 44.25 98 GLU A O 1
ATOM 774 N N . PRO A 1 99 ? 13.206 -2.524 32.870 1.00 50.00 99 PRO A N 1
ATOM 775 C CA . PRO A 1 99 ? 12.642 -2.255 31.560 1.00 50.00 99 PRO A CA 1
ATOM 776 C C . PRO A 1 99 ? 11.617 -1.150 31.775 1.00 50.00 99 PRO A C 1
ATOM 778 O O . PRO A 1 99 ? 10.808 -1.241 32.704 1.00 50.00 99 PRO A O 1
ATOM 781 N N . ALA A 1 100 ? 11.728 -0.068 31.003 1.00 56.78 100 ALA A N 1
ATOM 782 C CA . ALA A 1 100 ? 10.736 0.985 31.082 1.00 56.78 100 ALA A CA 1
ATOM 783 C C . ALA A 1 100 ? 9.347 0.341 30.880 1.00 56.78 100 ALA A C 1
ATOM 785 O O . ALA A 1 100 ? 9.217 -0.809 30.445 1.00 56.78 100 ALA A O 1
ATOM 786 N N . THR A 1 101 ? 8.280 1.004 31.291 1.00 62.81 101 THR A N 1
ATOM 787 C CA . THR A 1 101 ? 6.946 0.484 30.982 1.00 62.81 101 THR A CA 1
ATOM 788 C C . THR A 1 101 ? 6.747 0.606 29.469 1.00 62.81 101 THR A C 1
ATOM 790 O O . THR A 1 101 ? 7.121 1.647 28.915 1.00 62.81 101 THR A O 1
ATOM 793 N N . PRO A 1 102 ? 6.236 -0.428 28.771 1.00 65.62 102 PRO A N 1
ATOM 794 C CA . PRO A 1 102 ? 5.912 -0.306 27.354 1.00 65.62 102 PRO A CA 1
ATOM 795 C C . PRO A 1 102 ? 5.023 0.926 27.136 1.00 65.62 102 PRO A C 1
ATOM 797 O O . PRO A 1 102 ? 4.169 1.188 27.989 1.00 65.62 102 PRO A O 1
ATOM 800 N N . PRO A 1 103 ? 5.214 1.700 26.053 1.00 72.44 103 PRO A N 1
ATOM 801 C CA . PRO A 1 103 ? 4.367 2.854 25.790 1.00 72.44 103 PRO A CA 1
ATOM 802 C C . PRO A 1 103 ? 2.902 2.421 25.694 1.00 72.44 103 PRO A C 1
ATOM 804 O O . PRO A 1 103 ? 2.589 1.377 25.115 1.00 72.44 103 PRO A O 1
ATOM 807 N N . GLU A 1 104 ? 2.008 3.225 26.269 1.00 80.75 104 GLU A N 1
ATOM 808 C CA . GLU A 1 104 ? 0.573 2.986 26.147 1.00 80.75 104 GLU A CA 1
ATOM 809 C C . GLU A 1 104 ? 0.143 3.115 24.675 1.00 80.75 104 GLU A C 1
ATOM 811 O O . GLU A 1 104 ? 0.623 4.015 23.974 1.00 80.75 104 GLU A O 1
ATOM 816 N N . PRO A 1 105 ? -0.748 2.234 24.181 1.00 87.94 105 PRO A N 1
ATOM 817 C CA . PRO A 1 105 ? -1.282 2.350 22.834 1.00 87.94 105 PRO A CA 1
ATOM 818 C C . PRO A 1 105 ? -1.999 3.686 22.629 1.00 87.94 105 PRO A C 1
ATOM 820 O O . PRO A 1 105 ? -2.777 4.118 23.480 1.00 87.94 105 PRO A O 1
ATOM 823 N N . THR A 1 106 ? -1.791 4.318 21.477 1.00 91.25 106 THR A N 1
ATOM 824 C CA . THR A 1 106 ? -2.480 5.562 21.113 1.00 91.25 106 THR A CA 1
ATOM 825 C C . THR A 1 106 ? -3.323 5.358 19.864 1.00 91.25 106 THR A C 1
ATOM 827 O O . THR A 1 106 ? -2.928 4.658 18.937 1.00 91.25 106 THR A O 1
ATOM 830 N N . THR A 1 107 ? -4.513 5.956 19.835 1.00 94.81 107 THR A N 1
ATOM 831 C CA . THR A 1 107 ? -5.422 5.897 18.684 1.00 94.81 107 THR A CA 1
ATOM 832 C C . THR A 1 107 ? -5.829 7.306 18.303 1.00 94.81 107 THR A C 1
ATOM 834 O O . THR A 1 107 ? -6.288 8.076 19.144 1.00 94.81 107 THR A O 1
ATOM 837 N N . SER A 1 108 ? -5.698 7.637 17.025 1.00 95.56 108 SER A N 1
ATOM 838 C CA . SER A 1 108 ? -6.084 8.927 16.466 1.00 95.56 108 SER A CA 1
ATOM 839 C C . SER A 1 108 ? -6.909 8.727 15.200 1.00 95.56 108 SER A C 1
ATOM 841 O O . SER A 1 108 ? -6.618 7.868 14.371 1.00 95.56 108 SER A O 1
ATOM 843 N N . THR A 1 109 ? -7.972 9.515 15.046 1.00 96.94 109 THR A N 1
ATOM 844 C CA . THR A 1 109 ? -8.724 9.564 13.787 1.00 96.94 109 THR A CA 1
ATOM 845 C C . THR A 1 109 ? -8.069 10.606 12.893 1.00 96.94 109 THR A C 1
ATOM 847 O O . THR A 1 109 ? -8.062 11.787 13.234 1.00 96.94 109 THR A O 1
ATOM 850 N N . LEU A 1 110 ? -7.502 10.173 11.767 1.00 96.62 110 LEU A N 1
ATOM 851 C CA . LEU A 1 110 ? -6.839 11.065 10.812 1.00 96.62 110 LEU A CA 1
ATOM 852 C C . LEU A 1 110 ? -7.854 11.723 9.874 1.00 96.62 110 LEU A C 1
ATOM 854 O O . LEU A 1 110 ? -7.719 12.896 9.524 1.00 96.62 110 LEU A O 1
ATOM 858 N N . TRP A 1 111 ? -8.890 10.975 9.492 1.00 97.19 111 TRP A N 1
ATOM 859 C CA . TRP A 1 111 ? -9.996 11.465 8.679 1.00 97.19 111 TRP A CA 1
ATOM 860 C C . TRP A 1 111 ? -11.242 10.599 8.883 1.00 97.19 111 TRP A C 1
ATOM 862 O O . TRP A 1 111 ? -11.137 9.390 9.077 1.00 97.19 111 TRP A O 1
ATOM 872 N N . ALA A 1 112 ? -12.419 11.211 8.805 1.00 96.69 112 ALA A N 1
ATOM 873 C CA . ALA A 1 112 ? -13.702 10.522 8.783 1.00 96.69 112 ALA A CA 1
ATOM 874 C C . ALA A 1 112 ? -14.609 11.199 7.754 1.00 96.69 112 ALA A C 1
ATOM 876 O O . ALA A 1 112 ? -14.628 12.429 7.649 1.00 96.69 112 ALA A O 1
ATOM 877 N N . SER A 1 113 ? -15.344 10.395 6.993 1.00 93.75 113 SER A N 1
ATOM 878 C CA . SER A 1 113 ? -16.308 10.895 6.023 1.00 93.75 113 SER A CA 1
ATOM 879 C C . SER A 1 113 ? -17.453 11.611 6.751 1.00 93.75 113 SER A C 1
ATOM 881 O O . SER A 1 113 ? -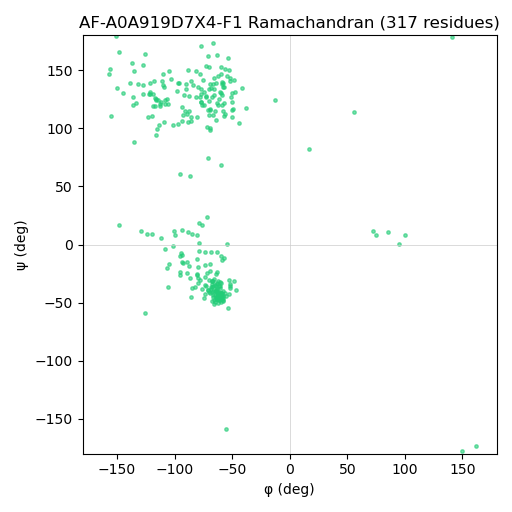17.980 11.062 7.719 1.00 93.75 113 SER A O 1
ATOM 883 N N . PRO A 1 114 ? -17.866 12.812 6.307 1.00 90.50 114 PRO A N 1
ATOM 884 C CA . PRO A 1 114 ? -18.995 13.513 6.917 1.00 90.50 114 PRO A CA 1
ATOM 885 C C . PRO A 1 114 ? -20.330 12.797 6.669 1.00 90.50 114 PRO A C 1
ATOM 887 O O . PRO A 1 114 ? -21.194 12.796 7.540 1.00 90.50 114 PRO A O 1
ATOM 890 N N . ASP A 1 115 ? -20.472 12.156 5.505 1.00 89.06 115 ASP A N 1
ATOM 891 C CA . ASP A 1 115 ? -21.753 11.650 4.996 1.00 89.06 115 ASP A CA 1
ATOM 892 C C . ASP A 1 115 ? -21.727 10.142 4.678 1.00 89.06 115 ASP A C 1
ATOM 894 O O . ASP A 1 115 ? -22.656 9.611 4.066 1.00 89.06 115 ASP A O 1
ATOM 898 N N . GLY A 1 116 ? -20.658 9.431 5.048 1.00 89.44 116 GLY A N 1
ATOM 899 C CA . GLY A 1 116 ? -20.439 8.049 4.624 1.00 89.44 116 GLY A CA 1
ATOM 900 C C . GLY A 1 116 ? -19.633 7.193 5.604 1.00 89.44 116 GLY A C 1
ATOM 901 O O . GLY A 1 116 ? -19.201 7.666 6.650 1.00 89.44 116 GLY A O 1
ATOM 902 N N . PRO A 1 117 ? -19.415 5.909 5.266 1.00 91.25 117 PRO A N 1
ATOM 903 C CA . PRO A 1 117 ? -18.709 4.962 6.132 1.00 91.25 117 PRO A CA 1
ATOM 904 C C . PRO A 1 117 ? -17.179 5.106 6.104 1.00 91.25 117 PRO A C 1
ATOM 906 O O . PRO A 1 117 ? -16.495 4.426 6.866 1.00 91.25 117 PRO A O 1
ATOM 909 N N . GLY A 1 118 ? -16.640 5.966 5.234 1.00 95.56 118 GLY A N 1
ATOM 910 C CA . GLY A 1 118 ? -15.202 6.155 5.074 1.00 95.56 118 GLY A CA 1
ATOM 911 C C . GLY A 1 118 ? -14.529 6.620 6.363 1.00 95.56 118 GLY A C 1
ATOM 912 O O . GLY A 1 118 ? -14.966 7.588 6.984 1.00 95.56 118 GLY A O 1
ATOM 913 N N . LEU A 1 119 ? -13.444 5.953 6.748 1.00 97.44 119 LEU A N 1
ATOM 914 C CA . LEU A 1 119 ? -12.729 6.221 7.991 1.00 97.44 119 LEU A CA 1
ATOM 915 C C . LEU A 1 119 ? -11.243 5.902 7.823 1.00 97.44 119 LEU A C 1
ATOM 917 O O . LEU A 1 119 ? -10.897 4.847 7.304 1.00 97.44 119 LEU A O 1
ATOM 921 N N . LEU A 1 120 ? -10.372 6.789 8.300 1.00 98.19 120 LEU A N 1
ATOM 922 C CA . LEU A 1 120 ? -8.935 6.559 8.408 1.00 98.19 120 LEU A CA 1
ATOM 923 C C . LEU A 1 120 ? -8.504 6.747 9.862 1.00 98.19 120 LEU A C 1
ATOM 925 O O . LEU A 1 120 ? -8.481 7.869 10.377 1.00 98.19 120 LEU A O 1
ATOM 929 N N . VAL A 1 121 ? -8.140 5.646 10.510 1.00 97.94 121 VAL A N 1
ATOM 930 C CA . VAL A 1 121 ? -7.627 5.631 11.884 1.00 97.94 121 VAL A CA 1
ATOM 931 C C . VAL A 1 121 ? -6.155 5.262 11.871 1.00 97.94 121 VAL A C 1
ATOM 933 O O . VAL A 1 121 ? -5.732 4.388 11.120 1.00 97.94 121 VAL A O 1
ATOM 936 N N . HIS A 1 122 ? -5.387 5.916 12.731 1.00 96.56 122 HIS A N 1
ATOM 937 C CA . HIS A 1 122 ? -4.018 5.556 13.044 1.00 96.56 122 HIS A CA 1
ATOM 938 C C . HIS A 1 122 ? -3.945 5.068 14.489 1.00 96.56 122 HIS A C 1
ATOM 940 O O . HIS A 1 122 ? -4.293 5.802 15.417 1.00 96.56 122 HIS A O 1
ATOM 946 N N . HIS A 1 123 ? -3.531 3.816 14.662 1.00 95.00 123 HIS A N 1
ATOM 947 C CA . HIS A 1 123 ? -3.306 3.191 15.956 1.00 95.00 123 HIS A CA 1
ATOM 948 C C . HIS A 1 123 ? -1.834 2.833 16.098 1.00 95.00 123 HIS A C 1
ATOM 950 O O . HIS A 1 123 ? -1.295 2.102 15.273 1.00 95.00 123 HIS A O 1
ATOM 956 N N . THR A 1 124 ? -1.201 3.319 17.155 1.00 91.69 124 THR A N 1
ATOM 957 C CA . THR A 1 124 ? 0.204 3.069 17.454 1.00 91.69 124 THR A CA 1
ATOM 958 C C . THR A 1 124 ? 0.291 2.209 18.708 1.00 91.69 124 THR A C 1
ATOM 960 O O . THR A 1 124 ? -0.195 2.615 19.765 1.00 91.69 124 THR A O 1
ATOM 963 N N . CYS A 1 125 ? 0.909 1.031 18.624 1.00 88.81 125 CYS A N 1
ATOM 964 C CA . CYS A 1 125 ? 1.062 0.130 19.770 1.00 88.81 125 CYS A CA 1
ATOM 965 C C . CYS A 1 125 ? 2.357 -0.689 19.700 1.00 88.81 125 CYS A C 1
ATOM 967 O O . CYS A 1 125 ? 3.022 -0.756 18.666 1.00 88.81 125 CYS A O 1
ATOM 969 N N . MET A 1 126 ? 2.738 -1.314 20.815 1.00 86.69 126 MET A N 1
ATOM 970 C CA . MET A 1 126 ? 3.843 -2.273 20.817 1.00 86.69 126 MET A CA 1
ATOM 971 C C . MET A 1 126 ? 3.425 -3.540 20.084 1.00 86.69 126 MET A C 1
ATOM 973 O O . MET A 1 126 ? 2.446 -4.179 20.461 1.00 86.69 126 MET A O 1
ATOM 977 N N . TRP A 1 127 ? 4.184 -3.923 19.063 1.00 87.19 127 TRP A N 1
ATOM 978 C CA . TRP A 1 127 ? 3.929 -5.166 18.335 1.00 87.19 127 TRP A CA 1
ATOM 979 C C . TRP A 1 127 ? 4.568 -6.371 19.007 1.00 87.19 127 TRP A C 1
ATOM 981 O O . TRP A 1 127 ? 3.981 -7.453 19.034 1.00 87.19 127 TRP A O 1
ATOM 991 N N . GLU A 1 128 ? 5.763 -6.164 19.557 1.00 82.94 128 GLU A N 1
ATOM 992 C CA . GLU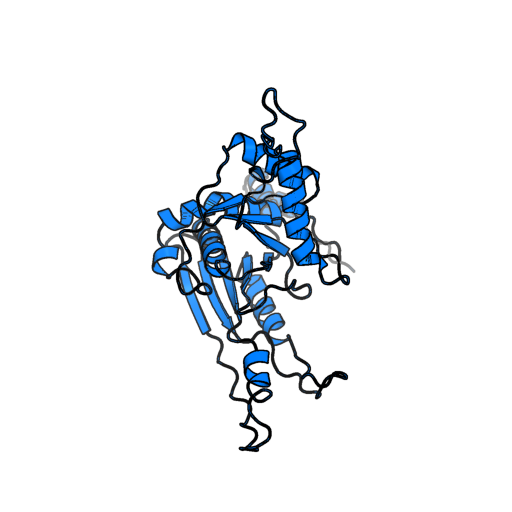 A 1 128 ? 6.556 -7.193 20.210 1.00 82.94 128 GLU A CA 1
ATOM 993 C C . GLU A 1 128 ? 6.841 -6.814 21.659 1.00 82.94 128 GLU A C 1
ATOM 995 O O . GLU A 1 128 ? 7.162 -5.668 21.984 1.00 82.94 128 GLU A O 1
ATOM 1000 N N . VAL A 1 129 ? 6.758 -7.802 22.541 1.00 78.19 129 VAL A N 1
ATOM 1001 C CA . VAL A 1 129 ? 7.170 -7.683 23.941 1.00 78.19 129 VAL A CA 1
ATOM 1002 C C . VAL A 1 129 ? 8.170 -8.776 24.284 1.00 78.19 129 VAL A C 1
ATOM 1004 O O . VAL A 1 129 ? 8.328 -9.760 23.560 1.00 78.19 129 VAL A O 1
ATOM 1007 N N . ARG A 1 130 ? 8.878 -8.612 25.404 1.00 71.12 130 ARG A N 1
ATOM 1008 C CA . ARG A 1 130 ? 9.779 -9.654 25.896 1.00 71.12 130 ARG A CA 1
ATOM 1009 C C . ARG A 1 130 ? 8.980 -10.915 26.195 1.00 71.12 130 ARG A C 1
ATOM 1011 O O . ARG A 1 130 ? 8.066 -10.876 27.016 1.00 71.12 130 ARG A O 1
ATOM 1018 N N . HIS A 1 131 ? 9.380 -12.035 25.611 1.00 69.81 131 HIS A N 1
ATOM 1019 C CA . HIS A 1 131 ? 8.797 -13.314 25.971 1.00 69.81 131 HIS A CA 1
ATOM 1020 C C . HIS A 1 131 ? 9.176 -13.672 27.429 1.00 69.81 131 HIS A C 1
ATOM 1022 O O . HIS A 1 131 ? 10.328 -13.467 27.832 1.00 69.81 131 HIS A O 1
ATOM 1028 N N . PRO A 1 132 ? 8.243 -14.208 28.240 1.00 63.25 132 PRO A N 1
ATOM 1029 C CA . PRO A 1 132 ? 8.481 -14.480 29.662 1.00 63.25 132 PRO A CA 1
ATOM 1030 C C . PRO A 1 132 ? 9.514 -15.590 29.923 1.00 63.25 132 PRO A C 1
ATOM 1032 O O . PRO A 1 132 ? 10.243 -15.533 30.912 1.00 63.25 132 PRO A O 1
ATOM 1035 N N . SER A 1 133 ? 9.630 -16.589 29.039 1.00 60.62 133 SER A N 1
ATOM 1036 C CA . SER A 1 133 ? 10.753 -17.544 29.068 1.00 60.62 133 SER A CA 1
ATOM 1037 C C . SER A 1 133 ? 12.006 -16.890 28.476 1.00 60.62 133 SER A C 1
ATOM 1039 O O . SER A 1 133 ? 11.905 -16.370 27.369 1.00 60.62 133 SER A O 1
ATOM 1041 N N . GLY A 1 134 ? 13.141 -16.952 29.185 1.00 63.25 134 GLY A N 1
ATOM 1042 C CA . GLY A 1 134 ? 14.394 -16.219 28.928 1.00 63.25 134 GLY A CA 1
ATOM 1043 C C . GLY A 1 134 ? 15.065 -16.334 27.543 1.00 63.25 134 GLY A C 1
ATOM 1044 O O . GLY A 1 134 ? 14.431 -16.599 26.526 1.00 63.25 134 GLY A O 1
ATOM 1045 N N . GLU A 1 135 ? 16.369 -16.029 27.504 1.00 56.38 135 GLU A N 1
ATOM 1046 C CA . GLU A 1 135 ? 17.170 -15.909 26.272 1.00 56.38 135 GLU A CA 1
ATOM 1047 C C . GLU A 1 135 ? 16.983 -17.100 25.317 1.00 56.38 135 GLU A C 1
ATOM 1049 O O . GLU A 1 135 ? 16.857 -18.252 25.728 1.00 56.38 135 GLU A O 1
ATOM 1054 N N . SER A 1 136 ? 16.953 -16.811 24.016 1.00 59.59 136 SER A N 1
ATOM 1055 C CA . SER A 1 136 ? 17.065 -17.832 22.976 1.00 59.59 136 SER A CA 1
ATOM 1056 C C . SER A 1 136 ? 18.425 -18.529 23.052 1.00 59.59 136 SER A C 1
ATOM 1058 O O . SER A 1 136 ? 19.386 -17.974 23.582 1.00 59.59 136 SER A O 1
ATOM 1060 N N . ASP A 1 137 ? 18.549 -19.692 22.407 1.00 54.84 137 ASP A N 1
ATOM 1061 C CA . ASP A 1 137 ? 19.811 -20.448 22.312 1.00 54.84 137 ASP A CA 1
ATOM 1062 C C . ASP A 1 137 ? 20.968 -19.644 21.680 1.00 54.84 137 ASP A C 1
ATOM 1064 O O . ASP A 1 137 ? 22.125 -20.051 21.734 1.00 54.84 137 ASP A O 1
ATOM 1068 N N . ARG A 1 138 ? 20.668 -18.485 21.076 1.00 58.75 138 ARG A N 1
ATOM 1069 C CA . ARG A 1 138 ? 21.634 -17.555 20.475 1.00 58.75 138 ARG A CA 1
ATOM 1070 C C . ARG A 1 138 ? 21.976 -16.354 21.370 1.00 58.75 138 ARG A C 1
ATOM 1072 O O . ARG A 1 138 ? 22.624 -15.427 20.894 1.00 58.75 138 ARG A O 1
ATOM 1079 N N . GLY A 1 139 ? 21.527 -16.332 22.627 1.00 57.59 139 GLY A N 1
ATOM 1080 C CA . GLY A 1 139 ? 21.761 -15.227 23.568 1.00 57.59 139 GLY A CA 1
ATOM 1081 C C . GLY A 1 139 ? 20.959 -13.954 23.266 1.00 57.59 139 GLY A C 1
ATOM 1082 O O . GLY A 1 139 ? 21.227 -12.902 23.838 1.00 57.59 139 GLY A O 1
ATOM 1083 N N . LEU A 1 140 ? 19.979 -14.025 22.358 1.00 57.66 140 LEU A N 1
ATOM 1084 C CA . LEU A 1 140 ? 19.049 -12.928 22.075 1.00 57.66 140 LEU A CA 1
ATOM 1085 C C . LEU A 1 140 ? 17.748 -13.129 22.866 1.00 57.66 140 LEU A C 1
ATOM 1087 O O . LEU A 1 140 ? 17.266 -14.264 22.918 1.00 57.66 140 LEU A O 1
ATOM 1091 N N . PRO A 1 141 ? 17.149 -12.079 23.456 1.00 62.81 141 PRO A N 1
ATOM 1092 C CA . PRO A 1 141 ? 15.811 -12.142 24.038 1.00 62.81 141 PRO A CA 1
ATOM 1093 C C . PRO A 1 141 ? 14.810 -12.805 23.087 1.00 62.81 141 PRO A C 1
ATOM 1095 O O . PRO A 1 141 ? 14.736 -12.447 21.918 1.00 62.81 141 PRO A O 1
ATOM 1098 N N . ARG A 1 142 ? 14.023 -13.773 23.561 1.00 70.81 142 ARG A N 1
ATOM 1099 C CA . ARG A 1 142 ? 12.850 -14.210 22.794 1.00 70.81 142 ARG A CA 1
ATOM 1100 C C . ARG A 1 142 ? 11.809 -13.086 22.811 1.00 70.81 142 ARG A C 1
ATOM 1102 O O . ARG A 1 142 ? 11.601 -12.471 23.860 1.00 70.81 142 ARG A O 1
ATOM 1109 N N . THR A 1 143 ? 11.168 -12.828 21.676 1.00 75.75 143 THR A N 1
ATOM 1110 C CA . THR A 1 143 ? 10.055 -11.877 21.559 1.00 75.75 143 THR A CA 1
ATOM 1111 C C . THR A 1 143 ? 8.724 -12.611 21.438 1.00 75.75 143 THR A C 1
ATOM 1113 O O . THR A 1 143 ? 8.663 -13.744 20.963 1.00 75.75 143 THR A O 1
ATOM 1116 N N . ASP A 1 144 ? 7.667 -11.979 21.939 1.00 80.75 144 ASP A N 1
ATOM 1117 C CA . ASP A 1 144 ? 6.277 -12.420 21.851 1.00 80.75 144 ASP A CA 1
ATOM 1118 C C . ASP A 1 144 ? 5.485 -11.398 21.023 1.00 80.75 144 ASP A C 1
ATOM 1120 O O . ASP A 1 144 ? 5.501 -10.204 21.333 1.00 80.75 144 ASP A O 1
ATOM 1124 N N . ARG A 1 145 ? 4.807 -11.875 19.971 1.00 86.12 145 ARG A N 1
ATOM 1125 C CA . ARG A 1 145 ? 4.001 -11.074 19.028 1.00 86.12 145 ARG A CA 1
ATOM 1126 C C . ARG A 1 145 ? 2.495 -11.151 19.315 1.00 86.12 145 ARG A C 1
ATOM 1128 O O . ARG A 1 145 ? 1.678 -10.703 18.507 1.00 86.12 145 ARG A O 1
ATOM 1135 N N . SER A 1 146 ? 2.109 -11.707 20.465 1.00 86.88 146 SER A N 1
ATOM 1136 C CA . SER A 1 146 ? 0.721 -11.719 20.944 1.00 86.88 146 SER A CA 1
ATOM 1137 C C . SER A 1 146 ? 0.065 -10.326 20.963 1.00 86.88 146 SER A C 1
ATOM 1139 O O . SER A 1 146 ? -1.104 -10.250 20.589 1.00 86.88 146 SER A O 1
ATOM 1141 N N . PRO A 1 147 ? 0.766 -9.218 21.301 1.00 88.56 147 PRO A N 1
ATOM 1142 C CA . PRO A 1 147 ? 0.181 -7.875 21.236 1.00 88.56 147 PRO A CA 1
ATOM 1143 C C . PRO A 1 147 ? -0.277 -7.474 19.830 1.00 88.56 147 PRO A C 1
ATOM 1145 O O . PRO A 1 147 ? -1.409 -7.025 19.664 1.00 88.56 147 PRO A O 1
ATOM 1148 N N . LEU A 1 148 ? 0.560 -7.694 18.808 1.00 91.06 148 LEU A N 1
ATOM 1149 C CA . LEU A 1 148 ? 0.176 -7.453 17.416 1.00 91.06 148 LEU A CA 1
ATOM 1150 C C . LEU A 1 148 ? -1.009 -8.334 17.009 1.00 91.06 148 LEU A C 1
ATOM 1152 O O . LEU A 1 148 ? -1.959 -7.850 16.400 1.00 91.06 148 LEU A O 1
ATOM 1156 N N . THR A 1 149 ? -0.962 -9.616 17.375 1.00 92.06 149 THR A N 1
ATOM 1157 C CA . THR A 1 149 ? -2.022 -10.578 17.040 1.00 92.06 149 THR A CA 1
ATOM 1158 C C . THR A 1 149 ? -3.366 -10.150 17.637 1.00 92.06 149 THR A C 1
ATOM 1160 O O . THR A 1 149 ? -4.384 -10.188 16.949 1.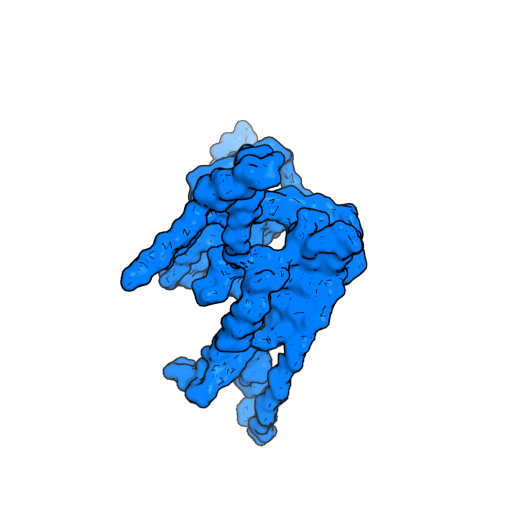00 92.06 149 THR A O 1
ATOM 1163 N N . ALA A 1 150 ? -3.369 -9.687 18.891 1.00 91.56 150 ALA A N 1
ATOM 1164 C CA . ALA A 1 150 ? -4.557 -9.163 19.559 1.00 91.56 150 ALA A CA 1
ATOM 1165 C C . ALA A 1 150 ? -5.065 -7.873 18.899 1.00 91.56 150 ALA A C 1
ATOM 1167 O O . ALA A 1 150 ? -6.241 -7.788 18.563 1.00 91.56 150 ALA A O 1
ATOM 1168 N N . ALA A 1 151 ? -4.177 -6.911 18.623 1.00 92.75 151 ALA A N 1
ATOM 1169 C CA . ALA A 1 151 ? -4.550 -5.653 17.972 1.00 92.75 151 ALA A CA 1
ATOM 1170 C C . ALA A 1 151 ? -5.153 -5.868 16.572 1.00 92.75 151 ALA A C 1
ATOM 1172 O O . ALA A 1 151 ? -6.099 -5.182 16.190 1.00 92.75 151 ALA A O 1
ATOM 1173 N N . VAL A 1 152 ? -4.630 -6.835 15.809 1.00 94.50 152 VAL A N 1
ATOM 1174 C CA . VAL A 1 152 ? -5.210 -7.225 14.518 1.00 94.50 152 VAL A CA 1
ATOM 1175 C C . VAL A 1 152 ? -6.572 -7.879 14.724 1.00 94.50 152 VAL A C 1
ATOM 1177 O O . VAL A 1 152 ? -7.518 -7.472 14.057 1.00 94.50 152 VAL A O 1
ATOM 1180 N N . ALA A 1 153 ? -6.690 -8.841 15.645 1.00 92.38 153 ALA A N 1
ATOM 1181 C CA . ALA A 1 153 ? -7.943 -9.543 15.924 1.00 92.38 153 ALA A CA 1
ATOM 1182 C C . ALA A 1 153 ? -9.076 -8.585 16.331 1.00 92.38 153 ALA A C 1
ATOM 1184 O O . ALA A 1 153 ? -10.172 -8.680 15.781 1.00 92.38 153 ALA A O 1
ATOM 1185 N N . ASP A 1 154 ? -8.790 -7.621 17.208 1.00 91.50 154 ASP A N 1
ATOM 1186 C CA . ASP A 1 154 ? -9.748 -6.605 17.663 1.00 91.50 154 ASP A CA 1
ATOM 1187 C C . ASP A 1 154 ? -10.216 -5.680 16.524 1.00 91.50 154 ASP A C 1
ATOM 1189 O O . ASP A 1 154 ? -11.308 -5.111 16.572 1.00 91.50 154 ASP A O 1
ATOM 1193 N N . ALA A 1 155 ? -9.403 -5.533 15.475 1.00 93.19 155 ALA A N 1
ATOM 1194 C CA . ALA A 1 155 ? -9.698 -4.687 14.326 1.00 93.19 155 ALA A CA 1
ATOM 1195 C C . ALA A 1 155 ? -10.472 -5.406 13.206 1.00 93.19 155 ALA A C 1
ATOM 1197 O O . ALA A 1 155 ? -11.022 -4.725 12.334 1.00 93.19 155 ALA A O 1
ATOM 1198 N N . LEU A 1 156 ? -10.538 -6.746 13.203 1.00 90.94 156 LEU A N 1
ATOM 1199 C CA . LEU A 1 156 ? -11.027 -7.506 12.045 1.00 90.94 156 LEU A CA 1
ATOM 1200 C C . LEU A 1 156 ? -12.488 -7.194 11.672 1.00 90.94 156 LEU A C 1
ATOM 1202 O O . LEU A 1 156 ? -12.831 -7.152 10.494 1.00 90.94 156 LEU A O 1
ATOM 1206 N N . ASP A 1 157 ? -13.345 -6.942 12.658 1.00 88.50 157 ASP A N 1
ATOM 1207 C CA . ASP A 1 157 ? -14.768 -6.663 12.413 1.00 88.50 157 ASP A CA 1
ATOM 1208 C C . ASP A 1 157 ? -15.047 -5.168 12.145 1.00 88.50 157 ASP A C 1
ATOM 1210 O O . ASP A 1 157 ? -16.094 -4.782 11.605 1.00 88.50 157 ASP A O 1
ATOM 1214 N N . ALA A 1 158 ? -14.108 -4.296 12.523 1.00 91.81 158 ALA A N 1
ATOM 1215 C CA . ALA A 1 158 ? -14.284 -2.845 12.514 1.00 91.81 158 ALA A CA 1
ATOM 1216 C C . ALA A 1 158 ? -13.761 -2.166 11.240 1.00 91.81 158 ALA A C 1
ATOM 1218 O O . ALA A 1 158 ? -14.237 -1.082 10.892 1.00 91.81 158 ALA A O 1
ATOM 1219 N N . TYR A 1 159 ? -12.824 -2.794 10.534 1.00 95.00 159 TYR A N 1
ATOM 1220 C CA . TYR A 1 159 ? -12.150 -2.215 9.373 1.00 95.00 159 TYR A CA 1
ATOM 1221 C C . TYR A 1 159 ? -12.224 -3.155 8.176 1.00 95.00 159 TYR A C 1
ATOM 1223 O O . TYR A 1 159 ? -12.370 -4.357 8.333 1.00 95.00 159 TYR A O 1
ATOM 1231 N N . GLU A 1 160 ? -12.136 -2.609 6.968 1.00 94.38 160 GLU A N 1
ATOM 1232 C CA . GLU A 1 160 ? -12.081 -3.386 5.721 1.00 94.38 160 GLU A CA 1
ATOM 1233 C C . GLU A 1 160 ? -10.638 -3.610 5.258 1.00 94.38 160 GLU A C 1
ATOM 1235 O O . GLU A 1 160 ? -10.344 -4.575 4.549 1.00 94.38 160 GLU A O 1
ATOM 1240 N N . VAL A 1 161 ? -9.737 -2.705 5.647 1.00 95.69 161 VAL A N 1
ATOM 1241 C CA . VAL A 1 161 ? -8.305 -2.780 5.360 1.00 95.69 161 VAL A CA 1
ATOM 1242 C C . VAL A 1 161 ? -7.528 -2.417 6.619 1.00 95.69 161 VAL A C 1
ATOM 1244 O O . VAL A 1 161 ? -7.738 -1.355 7.204 1.00 95.69 161 VAL A O 1
ATOM 1247 N N . ILE A 1 162 ? -6.605 -3.289 7.011 1.00 97.00 162 ILE A N 1
ATOM 1248 C CA . ILE A 1 162 ? -5.671 -3.068 8.115 1.00 97.00 162 ILE A CA 1
ATOM 1249 C C . ILE A 1 162 ? -4.270 -3.058 7.518 1.00 97.00 162 ILE A C 1
ATOM 1251 O O . ILE A 1 162 ? -3.839 -4.048 6.936 1.00 97.00 162 ILE A O 1
ATOM 1255 N N . VAL A 1 163 ? -3.545 -1.954 7.641 1.00 96.31 163 VAL A N 1
ATOM 1256 C CA . VAL A 1 163 ? -2.189 -1.814 7.110 1.00 96.31 163 VAL A CA 1
ATOM 1257 C C . VAL A 1 163 ? -1.187 -1.881 8.252 1.00 96.31 163 VAL A C 1
ATOM 1259 O O . VAL A 1 163 ? -1.220 -1.051 9.155 1.00 96.31 163 VAL A O 1
ATOM 1262 N N . LEU A 1 164 ? -0.277 -2.852 8.188 1.00 94.25 164 LEU A N 1
ATOM 1263 C CA . LEU A 1 164 ? 0.786 -3.042 9.170 1.00 94.25 164 LEU A CA 1
ATOM 1264 C C . LEU A 1 164 ? 2.002 -2.175 8.818 1.00 94.25 164 LEU A C 1
ATOM 1266 O O . LEU A 1 164 ? 2.772 -2.522 7.913 1.00 94.25 164 LEU A O 1
ATOM 1270 N N . LEU A 1 165 ? 2.216 -1.099 9.572 1.00 90.94 165 LEU A N 1
ATOM 1271 C CA . LEU A 1 165 ? 3.311 -0.137 9.424 1.00 90.94 165 LEU A CA 1
ATOM 1272 C C . LEU A 1 165 ? 4.431 -0.378 10.456 1.00 90.94 165 LEU A C 1
ATOM 1274 O O . LEU A 1 165 ? 4.279 -0.036 11.625 1.00 90.94 165 LEU A O 1
ATOM 1278 N N . PRO A 1 166 ? 5.565 -0.984 10.059 1.00 84.06 166 PRO A N 1
ATOM 1279 C CA . PRO A 1 166 ? 6.695 -1.183 10.959 1.00 84.06 166 PRO A CA 1
ATOM 1280 C C . PRO A 1 166 ? 7.539 0.085 11.054 1.00 84.06 166 PRO A C 1
ATOM 1282 O O . PRO A 1 166 ? 7.723 0.792 10.058 1.00 84.06 166 PRO A O 1
ATOM 1285 N N . ARG A 1 167 ? 8.177 0.315 12.202 1.00 77.19 167 ARG A N 1
ATOM 1286 C CA . ARG A 1 167 ? 8.958 1.545 12.392 1.00 77.19 167 ARG A CA 1
ATOM 1287 C C . ARG A 1 167 ? 10.352 1.494 11.756 1.00 77.19 167 ARG A C 1
ATOM 1289 O O . ARG A 1 167 ? 10.926 2.533 11.409 1.00 77.19 167 ARG A O 1
ATOM 1296 N N . TYR A 1 168 ? 10.910 0.293 11.591 1.00 68.69 168 TYR A N 1
ATOM 1297 C CA . TYR A 1 168 ? 12.283 0.104 11.107 1.00 68.69 168 TYR A CA 1
ATOM 1298 C C . TYR A 1 168 ? 12.384 -0.811 9.899 1.00 68.69 168 TYR A C 1
ATOM 1300 O O . TYR A 1 168 ? 12.881 -0.375 8.860 1.00 68.69 168 TYR A O 1
ATOM 1308 N N . TRP A 1 169 ? 11.936 -2.061 10.020 1.00 65.56 169 TRP A N 1
ATOM 1309 C CA . TRP A 1 169 ? 12.099 -3.057 8.967 1.00 65.56 169 TRP A CA 1
ATOM 1310 C C . TRP A 1 169 ? 10.770 -3.634 8.504 1.00 65.56 169 TRP A C 1
ATOM 1312 O O . TRP A 1 169 ? 9.946 -4.118 9.277 1.00 65.56 169 TRP A O 1
ATOM 1322 N N . SER A 1 170 ? 10.590 -3.625 7.189 1.00 67.56 170 SER A N 1
ATOM 1323 C CA . SER A 1 170 ? 9.412 -4.153 6.518 1.00 67.56 170 SER A CA 1
ATOM 1324 C C . SER A 1 170 ? 9.655 -5.586 6.050 1.00 67.56 170 SER A C 1
ATOM 1326 O O . SER A 1 170 ? 9.598 -5.908 4.866 1.00 67.56 170 SER A O 1
ATOM 1328 N N . TYR A 1 171 ? 9.932 -6.477 7.005 1.00 70.50 171 TYR A N 1
ATOM 1329 C CA . TYR A 1 171 ? 9.943 -7.904 6.700 1.00 70.50 171 TYR A CA 1
ATOM 1330 C C . TYR A 1 171 ? 8.517 -8.441 6.487 1.00 70.50 171 TYR A C 1
ATOM 1332 O O . TYR A 1 171 ? 7.551 -7.889 7.038 1.00 70.50 171 TYR A O 1
ATOM 1340 N N . PRO A 1 172 ? 8.381 -9.520 5.699 1.00 78.44 172 PRO A N 1
ATOM 1341 C CA . PRO A 1 172 ? 7.126 -10.231 5.504 1.00 78.44 172 PRO A CA 1
ATOM 1342 C C . PRO A 1 172 ? 6.571 -10.756 6.828 1.00 78.44 172 PRO A C 1
ATOM 1344 O O . PRO A 1 172 ? 7.199 -11.579 7.486 1.00 78.44 172 PRO A O 1
ATOM 1347 N N . ASP A 1 173 ? 5.365 -10.320 7.189 1.00 82.00 173 ASP A N 1
ATOM 1348 C CA . ASP A 1 173 ? 4.610 -10.908 8.296 1.00 82.00 173 ASP A CA 1
ATOM 1349 C C . ASP A 1 173 ? 3.686 -11.995 7.739 1.00 82.00 173 ASP A C 1
ATOM 1351 O O . ASP A 1 173 ? 2.775 -11.693 6.975 1.00 82.00 173 ASP A O 1
ATOM 1355 N N . ARG A 1 174 ? 3.946 -13.263 8.053 1.00 79.00 174 ARG A N 1
ATOM 1356 C CA . ARG A 1 174 ? 3.143 -14.396 7.556 1.00 79.00 174 ARG A CA 1
ATOM 1357 C C . ARG A 1 174 ? 2.033 -14.824 8.505 1.00 79.00 174 ARG A C 1
ATOM 1359 O O . ARG A 1 174 ? 1.177 -15.605 8.101 1.00 79.00 174 ARG A O 1
ATOM 1366 N N . GLU A 1 175 ? 2.110 -14.373 9.747 1.00 84.31 175 GLU A N 1
ATOM 1367 C CA . GLU A 1 175 ? 1.216 -14.778 10.826 1.00 84.31 175 GLU A CA 1
ATOM 1368 C C . GLU A 1 175 ? -0.040 -13.914 10.797 1.00 84.31 175 GLU A C 1
ATOM 1370 O O . GLU A 1 175 ? -1.149 -14.436 10.846 1.00 84.31 175 GLU A O 1
ATOM 1375 N N . ASN A 1 176 ? 0.147 -12.603 10.638 1.00 88.19 176 ASN A N 1
ATOM 1376 C CA . ASN A 1 176 ? -0.923 -11.619 10.716 1.00 88.19 176 ASN A CA 1
ATOM 1377 C C . ASN A 1 176 ? -1.312 -11.067 9.344 1.00 88.19 176 ASN A C 1
ATOM 1379 O O . ASN A 1 176 ? -2.489 -10.812 9.099 1.00 88.19 176 ASN A O 1
ATOM 1383 N N . ALA A 1 177 ? -0.352 -10.874 8.429 1.00 89.94 177 ALA A N 1
ATOM 1384 C CA . ALA A 1 177 ? -0.674 -10.284 7.134 1.00 89.94 177 ALA A CA 1
ATOM 1385 C C . ALA A 1 177 ? -1.248 -11.316 6.161 1.00 89.94 177 ALA A C 1
ATOM 1387 O O . ALA A 1 177 ? -0.653 -12.351 5.844 1.00 89.94 177 ALA A O 1
ATOM 1388 N N . THR A 1 178 ? -2.406 -10.972 5.616 1.00 90.38 178 THR A N 1
ATOM 1389 C CA . THR A 1 178 ? -3.061 -11.717 4.544 1.00 90.38 178 THR A CA 1
ATOM 1390 C C . THR A 1 178 ? -2.453 -11.404 3.182 1.00 90.38 178 THR A C 1
ATOM 1392 O O . THR A 1 178 ? -2.435 -12.300 2.339 1.00 90.38 178 THR A O 1
ATOM 1395 N N . ALA A 1 179 ? -1.905 -10.196 2.990 1.00 91.75 179 ALA A N 1
ATOM 1396 C CA . ALA A 1 179 ? -1.373 -9.699 1.727 1.00 91.75 179 ALA A CA 1
ATOM 1397 C C . ALA A 1 179 ? -0.024 -8.985 1.868 1.00 91.75 179 ALA A C 1
ATOM 1399 O O . ALA A 1 179 ? 0.253 -8.343 2.884 1.00 91.75 179 ALA A O 1
ATOM 1400 N N . HIS A 1 180 ? 0.793 -9.070 0.815 1.00 91.56 180 HIS A N 1
ATOM 1401 C CA . HIS A 1 180 ? 2.151 -8.530 0.771 1.00 91.56 180 HIS A CA 1
ATOM 1402 C C . HIS A 1 180 ? 2.372 -7.760 -0.525 1.00 91.56 180 HIS A C 1
ATOM 1404 O O . HIS A 1 180 ? 2.269 -8.321 -1.614 1.00 91.56 180 HIS A O 1
ATOM 1410 N N . VAL A 1 181 ? 2.715 -6.481 -0.413 1.00 92.31 181 VAL A N 1
ATOM 1411 C CA . VAL A 1 181 ? 2.980 -5.602 -1.559 1.00 92.31 181 VAL A CA 1
ATOM 1412 C C . VAL A 1 181 ? 4.388 -5.062 -1.454 1.00 92.31 181 VAL A C 1
ATOM 1414 O O . VAL A 1 181 ? 4.777 -4.560 -0.404 1.00 92.31 181 VAL A O 1
ATOM 1417 N N . VAL A 1 182 ? 5.150 -5.138 -2.538 1.00 90.19 182 VAL A N 1
ATOM 1418 C CA . VAL A 1 182 ? 6.490 -4.552 -2.579 1.00 90.19 182 VAL A CA 1
ATOM 1419 C C . VAL A 1 182 ? 6.403 -3.084 -2.970 1.00 90.19 182 VAL A C 1
ATOM 1421 O O . VAL A 1 182 ? 5.642 -2.721 -3.862 1.00 90.19 182 VAL A O 1
ATOM 1424 N N . ILE A 1 183 ? 7.216 -2.254 -2.334 1.00 89.31 183 ILE A N 1
ATOM 1425 C CA . ILE A 1 183 ? 7.550 -0.909 -2.776 1.00 89.31 183 ILE A CA 1
ATOM 1426 C C . ILE A 1 183 ? 9.005 -0.956 -3.230 1.00 89.31 183 ILE A C 1
ATOM 1428 O O . ILE A 1 183 ? 9.920 -1.074 -2.414 1.00 89.31 183 ILE A O 1
ATOM 1432 N N . GLY A 1 184 ? 9.200 -0.938 -4.545 1.00 86.62 184 GLY A N 1
ATOM 1433 C CA . GLY A 1 184 ? 10.522 -0.906 -5.153 1.00 86.62 184 GLY A CA 1
ATOM 1434 C C . GLY A 1 184 ? 10.949 0.536 -5.378 1.00 86.62 184 GLY A C 1
ATOM 1435 O O . GLY A 1 184 ? 10.324 1.238 -6.168 1.00 86.62 184 GLY A O 1
ATOM 1436 N N . GLU A 1 185 ? 11.994 0.989 -4.693 1.00 83.94 185 GLU A N 1
ATOM 1437 C CA . GLU A 1 185 ? 12.573 2.310 -4.944 1.00 83.94 185 GLU A CA 1
ATOM 1438 C C . GLU A 1 185 ? 13.475 2.263 -6.185 1.00 83.94 185 GLU A C 1
ATOM 1440 O O . GLU A 1 185 ? 14.264 1.334 -6.375 1.00 83.94 185 GLU A O 1
ATOM 1445 N N . ILE A 1 186 ? 13.342 3.267 -7.047 1.00 82.00 186 ILE A N 1
ATOM 1446 C CA . ILE A 1 186 ? 14.110 3.426 -8.275 1.00 82.00 186 ILE A CA 1
ATOM 1447 C C . ILE A 1 186 ? 14.950 4.688 -8.135 1.00 82.00 186 ILE A C 1
ATOM 1449 O O . ILE A 1 186 ? 14.475 5.802 -8.349 1.00 82.00 186 ILE A O 1
ATOM 1453 N N . ASP A 1 187 ? 16.222 4.483 -7.801 1.00 76.75 187 ASP A N 1
ATOM 1454 C CA . ASP A 1 187 ? 17.231 5.544 -7.821 1.00 76.75 187 ASP A CA 1
ATOM 1455 C C . ASP A 1 187 ? 17.623 5.898 -9.266 1.00 76.75 187 ASP A C 1
ATOM 1457 O O . ASP A 1 187 ? 17.756 7.066 -9.620 1.00 76.75 187 ASP A O 1
ATOM 1461 N N . ILE A 1 188 ? 17.804 4.874 -10.111 1.00 79.94 188 ILE A N 1
ATOM 1462 C CA . ILE A 1 188 ? 18.167 5.006 -11.528 1.00 79.94 188 ILE A CA 1
ATOM 1463 C C . ILE A 1 188 ? 17.303 4.050 -12.346 1.00 79.94 188 ILE A C 1
ATOM 1465 O O . ILE A 1 188 ? 17.339 2.827 -12.150 1.00 79.94 188 ILE A O 1
ATOM 1469 N N . PHE A 1 189 ? 16.534 4.616 -13.276 1.00 84.88 189 PHE A N 1
ATOM 1470 C CA . PHE A 1 189 ? 15.672 3.846 -14.162 1.00 84.88 189 PHE A CA 1
ATOM 1471 C C . PHE A 1 189 ? 16.517 3.099 -15.211 1.00 84.88 189 PHE A C 1
ATOM 1473 O O . PHE A 1 189 ? 17.295 3.742 -15.917 1.00 84.88 189 PHE A O 1
ATOM 1480 N N . PRO A 1 190 ? 16.351 1.775 -15.384 1.00 84.25 190 PRO A N 1
ATOM 1481 C CA . PRO A 1 190 ? 17.285 0.945 -16.153 1.00 84.25 19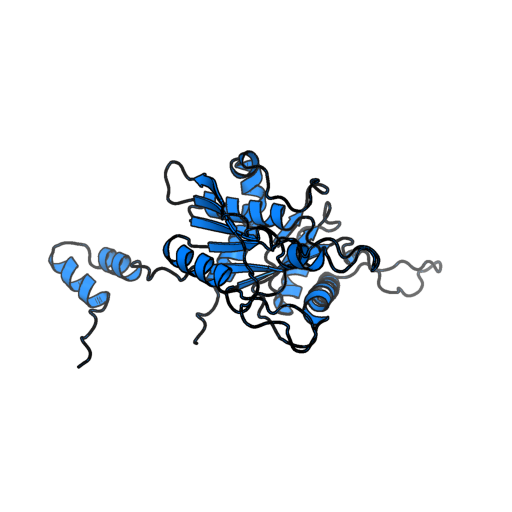0 PRO A CA 1
ATOM 1482 C C . PRO A 1 190 ? 17.299 1.213 -17.665 1.00 84.25 190 PRO A C 1
ATOM 1484 O O . PRO A 1 190 ? 18.157 0.689 -18.359 1.00 84.25 190 PRO A O 1
ATOM 1487 N N . HIS A 1 191 ? 16.414 2.059 -18.200 1.00 78.69 191 HIS A N 1
ATOM 1488 C CA . HIS A 1 191 ? 16.453 2.461 -19.614 1.00 78.69 191 HIS A CA 1
ATOM 1489 C C . HIS A 1 191 ? 17.822 3.011 -20.069 1.00 78.69 191 HIS A C 1
ATOM 1491 O O . HIS A 1 191 ? 18.188 2.831 -21.228 1.00 78.69 191 HIS A O 1
ATOM 1497 N N . THR A 1 192 ? 18.581 3.651 -19.170 1.00 72.88 192 THR A N 1
ATOM 1498 C CA . THR A 1 192 ? 19.925 4.190 -19.431 1.00 72.88 192 THR A CA 1
ATOM 1499 C C . THR A 1 192 ? 21.018 3.133 -19.367 1.00 72.88 192 THR A C 1
ATOM 1501 O O . THR A 1 192 ? 22.139 3.408 -19.797 1.00 72.88 192 THR A O 1
ATOM 1504 N N . ASP A 1 193 ? 20.721 1.940 -18.844 1.00 74.44 193 ASP A N 1
ATOM 1505 C CA . ASP A 1 193 ? 21.672 0.836 -18.791 1.00 74.44 193 ASP A CA 1
ATOM 1506 C C . ASP A 1 193 ? 21.898 0.363 -20.233 1.00 74.44 193 ASP A C 1
ATOM 1508 O O . ASP A 1 193 ? 21.087 -0.320 -20.846 1.00 74.44 193 ASP A O 1
ATOM 1512 N N . CYS A 1 194 ? 22.980 0.810 -20.855 1.00 68.25 194 CYS A N 1
ATOM 1513 C CA . CYS A 1 194 ? 23.187 0.545 -22.268 1.00 68.25 194 CYS A CA 1
ATOM 1514 C C . CYS A 1 194 ? 23.629 -0.900 -22.514 1.00 68.25 194 CYS A C 1
ATOM 1516 O O . CYS A 1 194 ? 24.477 -1.441 -21.801 1.00 68.25 194 CYS A O 1
ATOM 1518 N N . ARG A 1 195 ? 23.138 -1.511 -23.599 1.00 65.62 195 ARG A N 1
ATOM 1519 C CA . ARG A 1 195 ? 23.799 -2.704 -24.155 1.00 65.62 195 ARG A CA 1
ATOM 1520 C C . ARG A 1 195 ? 25.171 -2.290 -24.690 1.00 65.62 195 ARG A C 1
ATOM 1522 O O . ARG A 1 195 ? 25.292 -1.221 -25.289 1.00 65.62 195 ARG A O 1
ATOM 1529 N N . THR A 1 196 ? 26.179 -3.148 -24.544 1.00 56.97 196 THR A N 1
ATOM 1530 C CA . THR A 1 196 ? 27.443 -3.004 -25.278 1.00 56.97 196 THR A CA 1
ATOM 1531 C C . THR A 1 196 ? 27.116 -3.004 -26.773 1.00 56.97 196 THR A C 1
ATOM 1533 O O . THR A 1 196 ? 26.573 -3.984 -27.288 1.00 56.97 196 THR A O 1
ATOM 1536 N N . ALA A 1 197 ? 27.365 -1.889 -27.458 1.00 59.22 197 ALA A N 1
ATOM 1537 C CA . ALA A 1 197 ? 27.101 -1.756 -28.883 1.00 59.22 197 ALA A CA 1
ATOM 1538 C C . ALA A 1 197 ? 28.382 -2.010 -29.684 1.00 59.22 197 ALA A C 1
ATOM 1540 O O . ALA A 1 197 ? 29.465 -1.570 -29.308 1.00 59.22 197 ALA A O 1
ATOM 1541 N N . LEU A 1 198 ? 28.235 -2.725 -30.802 1.00 57.91 198 LEU A N 1
ATOM 1542 C CA . LEU A 1 198 ? 29.272 -2.875 -31.824 1.00 57.91 198 LEU A CA 1
ATOM 1543 C C . LEU A 1 198 ? 29.727 -1.490 -32.331 1.00 57.91 198 LEU A C 1
ATOM 1545 O O . LEU A 1 198 ? 28.918 -0.558 -32.337 1.00 57.91 198 LEU A O 1
ATOM 1549 N N . PRO A 1 199 ? 30.990 -1.344 -32.775 1.00 54.94 199 PRO A N 1
ATOM 1550 C CA . PRO A 1 199 ? 31.568 -0.040 -33.082 1.00 54.94 199 PRO A CA 1
ATOM 1551 C C . PRO A 1 199 ? 30.769 0.695 -34.164 1.00 54.94 199 PRO A C 1
ATOM 1553 O O . PRO A 1 199 ? 30.507 0.153 -35.240 1.00 54.94 199 PRO A O 1
ATOM 1556 N N . GLY A 1 200 ? 30.397 1.948 -33.878 1.00 59.88 200 GLY A N 1
ATOM 1557 C CA . GLY A 1 200 ? 29.775 2.837 -34.856 1.00 59.88 200 GLY A CA 1
ATOM 1558 C C . GLY A 1 200 ? 30.738 3.225 -35.992 1.00 59.88 200 GLY A C 1
ATOM 1559 O O . GLY A 1 200 ? 31.939 2.960 -35.909 1.00 59.88 200 GLY A O 1
ATOM 1560 N N . PRO A 1 201 ? 30.265 3.932 -37.038 1.00 57.62 201 PRO A N 1
ATOM 1561 C CA . PRO A 1 201 ? 31.069 4.291 -38.219 1.00 57.62 201 PRO A CA 1
ATOM 1562 C C . PRO A 1 201 ? 32.331 5.126 -37.928 1.00 57.62 201 PRO A C 1
ATOM 1564 O O . PRO A 1 201 ? 33.170 5.294 -38.809 1.00 57.62 201 PRO A O 1
ATOM 1567 N N . ARG A 1 202 ? 32.455 5.674 -36.710 1.00 65.00 202 ARG A N 1
ATOM 1568 C CA . ARG A 1 202 ? 33.599 6.465 -36.223 1.00 65.00 202 ARG A CA 1
ATOM 1569 C C . ARG A 1 202 ? 34.298 5.860 -34.995 1.00 65.00 202 ARG A C 1
ATOM 1571 O O . ARG A 1 202 ? 35.138 6.523 -34.404 1.00 65.00 202 ARG A O 1
ATOM 1578 N N . GLY A 1 203 ? 33.956 4.631 -34.600 1.00 60.88 203 GLY A N 1
ATOM 1579 C CA . GLY A 1 203 ? 34.530 3.980 -33.414 1.00 60.88 203 GLY A CA 1
ATOM 1580 C C . GLY A 1 203 ? 34.006 4.498 -32.069 1.00 60.88 203 GLY A C 1
ATOM 1581 O O . GLY A 1 203 ? 34.524 4.098 -31.034 1.00 60.88 203 GLY A O 1
ATOM 1582 N N . GLU A 1 204 ? 32.982 5.357 -32.065 1.00 59.38 204 GLU A N 1
ATOM 1583 C CA . GLU A 1 204 ? 32.273 5.745 -30.843 1.00 59.38 204 GLU A CA 1
ATOM 1584 C C . GLU A 1 204 ? 31.314 4.616 -30.433 1.00 59.38 204 GLU A C 1
ATOM 1586 O O . GLU A 1 204 ? 30.456 4.195 -31.219 1.00 59.38 204 GLU A O 1
ATOM 1591 N N . GLU A 1 205 ? 31.474 4.106 -29.211 1.00 57.12 205 GLU A N 1
ATOM 1592 C CA . GLU A 1 205 ? 30.496 3.217 -28.586 1.00 57.12 205 GLU A CA 1
ATOM 1593 C C . GLU A 1 205 ? 29.264 4.043 -28.202 1.00 57.12 205 GLU A C 1
ATOM 1595 O O . GLU A 1 205 ? 29.257 4.748 -27.194 1.00 57.12 205 GLU A O 1
ATOM 1600 N N . MET A 1 206 ? 28.206 3.971 -29.010 1.00 57.25 206 MET A N 1
ATOM 1601 C CA . MET A 1 206 ? 26.893 4.473 -28.610 1.00 57.25 206 MET A CA 1
ATOM 1602 C C . MET A 1 206 ? 26.058 3.312 -28.096 1.00 57.25 206 MET A C 1
ATOM 1604 O O . MET A 1 206 ? 25.558 2.494 -28.866 1.00 57.25 206 MET A O 1
ATOM 1608 N N . GLY A 1 207 ? 25.929 3.235 -26.778 1.00 66.81 207 GLY A N 1
ATOM 1609 C CA . GLY A 1 207 ? 25.055 2.281 -26.123 1.00 66.81 207 GLY A CA 1
ATOM 1610 C C . GLY A 1 207 ? 23.601 2.411 -26.586 1.00 66.81 207 GLY A C 1
ATOM 1611 O O . GLY A 1 207 ? 23.077 3.518 -26.704 1.00 66.81 207 GLY A O 1
ATOM 1612 N N . VAL A 1 208 ? 22.940 1.282 -26.856 1.00 75.44 208 VAL A N 1
ATOM 1613 C CA . VAL A 1 208 ? 21.499 1.272 -27.152 1.00 75.44 208 VAL A CA 1
ATOM 1614 C C . VAL A 1 208 ? 20.736 1.160 -25.826 1.00 75.44 208 VAL A C 1
ATOM 1616 O O . VAL A 1 208 ? 21.039 0.225 -25.070 1.00 75.44 208 VAL A O 1
ATOM 1619 N N . PRO A 1 209 ? 19.763 2.054 -25.545 1.00 83.25 209 PRO A N 1
ATOM 1620 C CA . PRO A 1 209 ? 18.894 1.957 -24.372 1.00 83.25 209 PRO A CA 1
ATOM 1621 C C . PRO A 1 209 ? 18.217 0.591 -24.269 1.00 83.25 209 PRO A C 1
ATOM 1623 O O . PRO A 1 209 ? 17.932 -0.054 -25.286 1.00 83.25 209 PRO A O 1
ATOM 1626 N N . LEU A 1 210 ? 17.922 0.146 -23.048 1.00 89.69 210 LEU A N 1
ATOM 1627 C CA . LEU A 1 210 ? 17.166 -1.092 -22.868 1.00 89.69 210 LEU A CA 1
ATOM 1628 C C . LEU A 1 210 ? 15.770 -0.975 -23.485 1.00 89.69 210 LEU A C 1
ATOM 1630 O O . LEU A 1 210 ? 15.117 0.067 -23.423 1.00 89.69 210 LEU A O 1
ATOM 1634 N N . SER A 1 211 ? 15.279 -2.080 -24.039 1.00 91.44 211 SER A N 1
ATOM 1635 C CA . SER A 1 211 ? 13.859 -2.232 -24.377 1.00 91.44 211 SER A CA 1
ATOM 1636 C C . SER A 1 211 ? 12.991 -2.372 -23.112 1.00 91.44 211 SER A C 1
ATOM 1638 O O . SER A 1 211 ? 13.525 -2.720 -22.052 1.00 91.44 211 SER A O 1
ATOM 1640 N N . PRO A 1 212 ? 11.661 -2.164 -23.197 1.00 93.44 212 PRO A N 1
ATOM 1641 C CA . PRO A 1 212 ? 10.758 -2.355 -22.059 1.00 93.44 212 PRO A CA 1
ATOM 1642 C C . PRO A 1 212 ? 10.887 -3.734 -21.397 1.00 93.44 212 PRO A C 1
ATOM 1644 O O . PRO A 1 212 ? 10.985 -3.822 -20.176 1.00 93.44 212 PRO A O 1
ATOM 1647 N N . GLU A 1 213 ? 10.993 -4.800 -22.195 1.00 94.06 213 GLU A N 1
ATOM 1648 C CA . GLU A 1 213 ? 11.168 -6.174 -21.709 1.00 94.06 213 GLU A CA 1
ATOM 1649 C C . GLU A 1 213 ? 12.446 -6.331 -20.868 1.00 94.06 213 GLU A C 1
ATOM 1651 O O . GLU A 1 213 ? 12.443 -6.945 -19.799 1.00 94.06 213 GLU A O 1
ATOM 1656 N N . GLN A 1 214 ? 13.550 -5.740 -21.324 1.00 92.12 214 GLN A N 1
ATOM 1657 C CA . GLN A 1 214 ? 14.827 -5.789 -20.612 1.00 92.12 214 GLN A CA 1
ATOM 1658 C C . GLN A 1 214 ? 14.791 -4.958 -19.329 1.00 92.12 214 GLN A C 1
ATOM 1660 O O . GLN A 1 214 ? 15.278 -5.408 -18.294 1.00 92.12 214 GLN A O 1
ATOM 1665 N N . SER A 1 215 ? 14.176 -3.777 -19.375 1.00 92.88 215 SER A N 1
ATOM 1666 C CA . SER A 1 215 ? 13.977 -2.939 -18.192 1.00 92.88 215 SER A CA 1
ATOM 1667 C C . SER A 1 215 ? 13.107 -3.650 -17.152 1.00 92.88 215 SER A C 1
ATOM 1669 O O . SER A 1 215 ? 13.449 -3.658 -15.970 1.00 92.88 215 SER A O 1
ATOM 1671 N N . ALA A 1 216 ? 12.042 -4.334 -17.585 1.00 92.94 216 ALA A N 1
ATOM 1672 C CA . ALA A 1 216 ? 11.210 -5.176 -16.728 1.00 92.94 216 ALA A CA 1
ATOM 1673 C C . ALA A 1 216 ? 12.012 -6.315 -16.080 1.00 92.94 216 ALA A C 1
ATOM 1675 O O . ALA A 1 216 ? 11.849 -6.579 -14.887 1.00 92.94 216 ALA A O 1
ATOM 1676 N N . ALA A 1 217 ? 12.904 -6.969 -16.834 1.00 90.75 217 ALA A N 1
ATOM 1677 C CA . ALA A 1 217 ? 13.769 -8.021 -16.307 1.00 90.75 217 ALA A CA 1
ATOM 1678 C C . ALA A 1 217 ? 14.721 -7.497 -15.217 1.00 90.75 217 ALA A C 1
ATOM 1680 O O . ALA A 1 217 ? 14.791 -8.094 -14.141 1.00 90.75 217 ALA A O 1
ATOM 1681 N N . VAL A 1 218 ? 15.381 -6.356 -15.453 1.00 89.81 218 VAL A N 1
ATOM 1682 C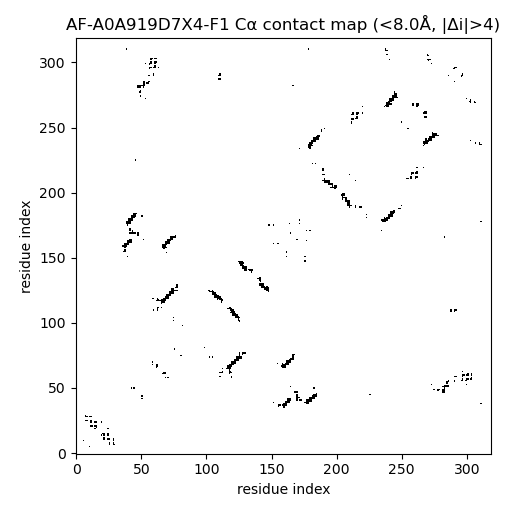 CA . VAL A 1 218 ? 16.281 -5.714 -14.477 1.00 89.81 218 VAL A CA 1
ATOM 1683 C C . VAL A 1 218 ? 15.523 -5.297 -13.215 1.00 89.81 218 VAL A C 1
ATOM 1685 O O . VAL A 1 218 ? 15.963 -5.584 -12.103 1.00 89.81 218 VAL A O 1
ATOM 1688 N N . LEU A 1 219 ? 14.360 -4.656 -13.361 1.00 89.19 219 LEU A N 1
ATOM 1689 C CA . LEU A 1 219 ? 13.527 -4.259 -12.223 1.00 89.19 219 LEU A CA 1
ATOM 1690 C C . LEU A 1 219 ? 13.065 -5.472 -11.410 1.00 89.19 219 LEU A C 1
ATOM 1692 O O . LEU A 1 219 ? 13.169 -5.476 -10.183 1.00 89.19 219 LEU A O 1
ATOM 1696 N N . ARG A 1 220 ? 12.613 -6.537 -12.080 1.00 87.19 220 ARG A N 1
ATOM 1697 C CA . ARG A 1 220 ? 12.234 -7.790 -11.421 1.00 87.19 220 ARG A CA 1
ATOM 1698 C C . ARG A 1 220 ? 13.406 -8.387 -10.649 1.00 87.19 220 ARG A C 1
ATOM 1700 O O . ARG A 1 220 ? 13.217 -8.797 -9.510 1.00 87.19 220 ARG A O 1
ATOM 1707 N N . GLU A 1 221 ? 14.599 -8.430 -11.232 1.00 85.31 221 GLU A N 1
ATOM 1708 C CA . GLU A 1 221 ? 15.795 -8.935 -10.552 1.00 85.31 221 GLU A CA 1
ATOM 1709 C C . GLU A 1 221 ? 16.133 -8.112 -9.304 1.00 85.31 221 GLU A C 1
ATOM 1711 O O . GLU A 1 221 ? 16.316 -8.695 -8.238 1.00 85.31 221 GLU A O 1
ATOM 1716 N N . ARG A 1 222 ? 16.111 -6.773 -9.392 1.00 82.75 222 ARG A N 1
ATOM 1717 C CA . ARG A 1 222 ? 16.314 -5.879 -8.235 1.00 82.75 222 ARG A CA 1
ATOM 1718 C C . ARG A 1 222 ? 15.279 -6.137 -7.130 1.00 82.75 222 ARG A C 1
ATOM 1720 O O . ARG A 1 222 ? 15.644 -6.314 -5.971 1.00 82.75 222 ARG A O 1
ATOM 1727 N N . CYS A 1 223 ? 13.998 -6.255 -7.495 1.00 80.81 223 CYS A N 1
ATOM 1728 C CA . CYS A 1 223 ? 12.914 -6.570 -6.557 1.00 80.81 223 CYS A CA 1
ATOM 1729 C C . CYS A 1 223 ? 13.102 -7.934 -5.873 1.00 80.81 223 CYS A C 1
ATOM 1731 O O . CYS A 1 223 ? 12.856 -8.073 -4.674 1.00 80.81 223 CYS A O 1
ATOM 1733 N N . LEU A 1 224 ? 13.507 -8.958 -6.627 1.00 76.31 224 LEU A N 1
ATOM 1734 C CA . LEU A 1 224 ? 13.732 -10.297 -6.087 1.00 76.31 224 LEU A CA 1
ATOM 1735 C C . LEU A 1 224 ? 15.012 -10.356 -5.243 1.00 76.31 224 LEU A C 1
ATOM 1737 O O . LEU A 1 224 ? 15.016 -11.033 -4.222 1.00 76.31 224 LEU A O 1
ATOM 1741 N N . GLY A 1 225 ? 16.067 -9.625 -5.606 1.00 75.62 225 GLY A N 1
ATOM 1742 C CA . GLY A 1 225 ? 17.297 -9.530 -4.816 1.00 75.62 225 GLY A CA 1
ATOM 1743 C C . GLY A 1 225 ? 17.029 -9.064 -3.383 1.00 75.62 225 GLY A C 1
ATOM 1744 O O . GLY A 1 225 ? 17.499 -9.695 -2.436 1.00 75.62 225 GLY A O 1
ATOM 1745 N N . PHE A 1 226 ? 16.179 -8.044 -3.223 1.00 72.62 226 PHE A N 1
ATOM 1746 C CA . PHE A 1 226 ? 15.709 -7.578 -1.915 1.00 72.62 226 PHE A CA 1
ATOM 1747 C C . PHE A 1 226 ? 14.982 -8.677 -1.115 1.00 72.62 226 PHE A C 1
ATOM 1749 O O . PHE A 1 226 ? 15.273 -8.890 0.061 1.00 72.62 226 PHE A O 1
ATOM 1756 N N . LEU A 1 227 ? 14.054 -9.404 -1.744 1.00 69.31 227 LEU A N 1
ATOM 1757 C CA . LEU A 1 227 ? 13.217 -10.397 -1.058 1.00 69.31 227 LEU A CA 1
ATOM 1758 C C . LEU A 1 227 ? 13.927 -11.732 -0.777 1.00 69.31 227 LEU A C 1
ATOM 1760 O O . LEU A 1 227 ? 13.592 -12.409 0.194 1.00 69.31 227 LEU A O 1
ATOM 1764 N N . PHE A 1 228 ? 14.878 -12.123 -1.629 1.00 62.12 228 PHE A N 1
ATOM 1765 C CA . PHE A 1 228 ? 15.509 -13.450 -1.638 1.00 62.12 228 PHE A CA 1
ATOM 1766 C C . PHE A 1 228 ? 16.989 -13.445 -1.226 1.00 62.12 228 PHE A C 1
ATOM 1768 O O . PHE A 1 228 ? 17.610 -14.506 -1.202 1.00 62.12 228 PHE A O 1
ATOM 1775 N N . GLY A 1 229 ? 17.537 -12.303 -0.789 1.00 54.50 229 GLY A N 1
ATOM 1776 C CA . GLY A 1 229 ? 18.830 -12.240 -0.087 1.00 54.50 229 GLY A CA 1
ATOM 1777 C C . GLY A 1 229 ? 18.873 -13.057 1.219 1.00 54.50 229 GLY A C 1
ATOM 1778 O O . GLY A 1 229 ? 19.942 -13.274 1.783 1.00 54.50 229 GLY A O 1
ATOM 1779 N N . SER A 1 230 ? 17.719 -13.550 1.688 1.00 46.44 230 SER A N 1
ATOM 1780 C CA . SER A 1 230 ? 17.596 -14.578 2.725 1.00 46.44 230 SER A CA 1
ATOM 1781 C C . SER A 1 230 ? 16.863 -15.813 2.166 1.00 46.44 230 SER A C 1
ATOM 1783 O O . SER A 1 230 ? 15.659 -15.750 1.912 1.00 46.44 230 SER A O 1
ATOM 1785 N N . PRO A 1 231 ? 17.548 -16.957 1.981 1.00 45.78 231 PRO A N 1
ATOM 1786 C CA . PRO A 1 231 ? 17.117 -18.055 1.104 1.00 45.78 231 PRO A CA 1
ATOM 1787 C C . PRO A 1 231 ? 15.991 -18.954 1.643 1.00 45.78 231 PRO A C 1
ATOM 1789 O O . PRO A 1 231 ? 15.811 -20.065 1.148 1.00 45.78 231 PRO A O 1
ATOM 1792 N N . HIS A 1 232 ? 15.236 -18.547 2.666 1.00 47.19 232 HIS A N 1
ATOM 1793 C CA . HIS A 1 232 ? 14.497 -19.538 3.450 1.00 47.19 232 HIS A CA 1
ATOM 1794 C C . HIS A 1 232 ? 12.994 -19.640 3.235 1.00 47.19 232 HIS A C 1
ATOM 1796 O O . HIS A 1 232 ? 12.464 -20.679 3.614 1.00 47.19 232 HIS A O 1
ATOM 1802 N N . LEU A 1 233 ? 12.275 -18.687 2.630 1.00 56.25 233 LEU A N 1
ATOM 1803 C CA . LEU A 1 233 ? 10.807 -18.786 2.622 1.00 56.25 233 LEU A CA 1
ATOM 1804 C C . LEU A 1 233 ? 10.134 -18.040 1.442 1.00 56.25 233 LEU A C 1
ATOM 1806 O O . LEU A 1 233 ? 10.094 -16.814 1.459 1.00 56.25 233 LEU A O 1
ATOM 1810 N N . PRO A 1 234 ? 9.523 -18.725 0.448 1.00 65.50 234 PRO A N 1
ATOM 1811 C CA . PRO A 1 234 ? 8.847 -18.062 -0.676 1.00 65.50 234 PRO A CA 1
ATOM 1812 C C . PRO A 1 234 ? 7.557 -17.361 -0.224 1.00 65.50 234 PRO A C 1
ATOM 1814 O O . PRO A 1 234 ? 6.600 -18.023 0.173 1.00 65.50 234 PRO A O 1
ATOM 1817 N N . ILE A 1 235 ? 7.509 -16.027 -0.229 1.00 75.38 235 ILE A N 1
ATOM 1818 C CA . ILE A 1 235 ? 6.290 -15.249 0.066 1.00 75.38 235 ILE A CA 1
ATOM 1819 C C . ILE A 1 235 ? 5.517 -14.990 -1.224 1.00 75.38 235 ILE A C 1
ATOM 1821 O O . ILE A 1 235 ? 6.102 -14.675 -2.257 1.00 75.38 235 ILE A O 1
ATOM 1825 N N . HIS A 1 236 ? 4.193 -15.120 -1.156 1.00 80.31 236 HIS A N 1
ATOM 1826 C CA . HIS A 1 236 ? 3.321 -14.700 -2.244 1.00 80.31 236 HIS A CA 1
ATOM 1827 C C . HIS A 1 236 ? 3.167 -13.180 -2.218 1.00 80.31 236 HIS A C 1
ATOM 1829 O O . HIS A 1 236 ? 2.717 -12.640 -1.210 1.00 80.31 236 HIS A O 1
ATOM 1835 N N . LEU A 1 237 ? 3.524 -12.521 -3.316 1.00 87.19 237 LEU A N 1
ATOM 1836 C CA . LEU A 1 237 ? 3.382 -11.079 -3.484 1.00 87.19 237 LEU A CA 1
ATOM 1837 C C . LEU A 1 237 ? 2.111 -10.781 -4.273 1.00 87.19 237 LEU A C 1
ATOM 1839 O O . LEU A 1 237 ? 1.888 -11.361 -5.335 1.00 87.19 237 LEU A O 1
ATOM 1843 N N . ASP A 1 238 ? 1.318 -9.840 -3.781 1.00 90.69 238 ASP A N 1
ATOM 1844 C CA . ASP A 1 238 ? 0.107 -9.354 -4.443 1.00 90.69 238 ASP A CA 1
ATOM 1845 C C . ASP A 1 238 ? 0.419 -8.340 -5.553 1.00 90.69 238 ASP A C 1
ATOM 1847 O O . ASP A 1 238 ? -0.390 -8.128 -6.459 1.00 90.69 238 ASP A O 1
ATOM 1851 N N . GLY A 1 239 ? 1.611 -7.742 -5.510 1.00 91.94 239 GLY A N 1
ATOM 1852 C CA . GLY A 1 239 ? 2.139 -6.888 -6.563 1.00 91.94 239 GLY A CA 1
ATOM 1853 C C . GLY A 1 239 ? 3.289 -5.999 -6.101 1.00 91.94 239 GLY A C 1
ATOM 1854 O O . GLY A 1 239 ? 3.782 -6.119 -4.977 1.00 91.94 239 GLY A O 1
ATOM 1855 N N . VAL A 1 240 ? 3.704 -5.104 -6.993 1.00 92.25 240 VAL A N 1
ATOM 1856 C CA . VAL A 1 240 ? 4.763 -4.117 -6.773 1.00 92.25 240 VAL A CA 1
ATOM 1857 C C . VAL A 1 240 ? 4.276 -2.715 -7.122 1.00 92.25 240 VAL A C 1
ATOM 1859 O O . VAL A 1 240 ? 3.608 -2.509 -8.134 1.00 92.25 240 VAL A O 1
ATOM 1862 N N . ILE A 1 241 ? 4.619 -1.751 -6.277 1.00 93.12 241 ILE A N 1
ATOM 1863 C CA . ILE A 1 241 ? 4.524 -0.321 -6.553 1.00 93.12 241 ILE A CA 1
ATOM 1864 C C . ILE A 1 241 ? 5.950 0.176 -6.758 1.00 93.12 241 ILE A C 1
ATOM 1866 O O . ILE A 1 241 ? 6.805 -0.023 -5.895 1.00 93.12 241 ILE A O 1
ATOM 1870 N N . TRP A 1 242 ? 6.212 0.815 -7.890 1.00 90.38 242 TRP A N 1
ATOM 1871 C CA . TRP A 1 242 ? 7.513 1.414 -8.160 1.00 90.38 242 TRP A CA 1
ATOM 1872 C C . TRP A 1 242 ? 7.520 2.859 -7.707 1.00 90.38 242 TRP A C 1
ATOM 1874 O O . TRP A 1 242 ? 6.637 3.626 -8.080 1.00 90.38 242 TRP A O 1
ATOM 1884 N N . GLN A 1 243 ? 8.510 3.239 -6.914 1.00 88.06 243 GLN A N 1
ATOM 1885 C CA . GLN A 1 243 ? 8.670 4.599 -6.435 1.00 88.06 243 GLN A CA 1
ATOM 1886 C C . GLN A 1 243 ? 9.901 5.239 -7.065 1.00 88.06 243 GLN A C 1
ATOM 1888 O O . GLN A 1 243 ? 11.003 4.725 -6.915 1.00 88.06 243 GLN A O 1
ATOM 1893 N N . SER A 1 244 ? 9.719 6.369 -7.742 1.00 85.56 244 SER A N 1
ATOM 1894 C CA . SER A 1 244 ? 10.803 7.153 -8.339 1.00 85.56 244 SER A CA 1
ATOM 1895 C C . SER A 1 244 ? 10.996 8.466 -7.587 1.00 85.56 244 SER A C 1
ATOM 1897 O O . SER A 1 244 ? 10.027 9.161 -7.269 1.00 85.56 244 SER A O 1
ATOM 1899 N N . ASN A 1 245 ? 12.253 8.837 -7.345 1.00 77.12 245 ASN A N 1
ATOM 1900 C CA . ASN A 1 245 ? 12.637 10.132 -6.783 1.00 77.12 245 ASN A CA 1
ATOM 1901 C C . ASN A 1 245 ? 12.793 11.180 -7.901 1.00 77.12 245 ASN A C 1
ATOM 1903 O O . ASN A 1 245 ? 13.866 11.747 -8.097 1.00 77.12 245 ASN A O 1
ATOM 1907 N N . GLY A 1 246 ? 11.721 11.415 -8.659 1.00 75.38 246 GLY A N 1
ATOM 1908 C CA . GLY A 1 246 ? 11.702 12.349 -9.785 1.00 75.38 246 GLY A CA 1
ATOM 1909 C C . GLY A 1 246 ? 10.893 11.837 -10.970 1.00 75.38 246 GLY A C 1
ATOM 1910 O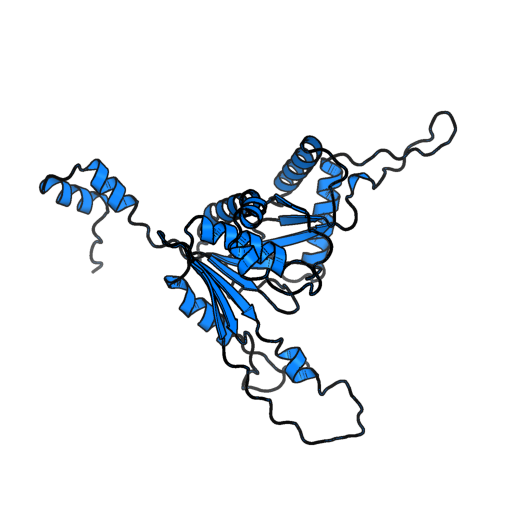 O . GLY A 1 246 ? 10.341 10.732 -10.935 1.00 75.38 246 GLY A O 1
ATOM 1911 N N . GLU A 1 247 ? 10.825 12.663 -12.013 1.00 81.25 247 GLU A N 1
ATOM 1912 C CA . GLU A 1 247 ? 10.180 12.299 -13.272 1.00 81.25 247 GLU A CA 1
ATOM 1913 C C . GLU A 1 247 ? 10.837 11.059 -13.879 1.00 81.25 247 GLU A C 1
ATOM 1915 O O . GLU A 1 247 ? 12.058 10.886 -13.840 1.00 81.25 247 GLU A O 1
ATOM 1920 N N . LEU A 1 248 ? 9.999 10.181 -14.424 1.00 85.31 248 LEU A N 1
ATOM 1921 C CA . LEU A 1 248 ? 10.477 9.014 -15.142 1.00 85.31 248 LEU A CA 1
ATOM 1922 C C . LEU A 1 248 ? 11.010 9.479 -16.505 1.00 85.31 248 LEU A C 1
ATOM 1924 O O . LEU A 1 248 ? 10.323 10.212 -17.211 1.00 85.31 248 LEU A O 1
ATOM 1928 N N . PRO A 1 249 ? 12.218 9.059 -16.902 1.00 84.31 249 PRO A N 1
ATOM 1929 C CA . PRO A 1 249 ? 12.894 9.552 -18.106 1.00 84.31 249 PRO A CA 1
ATOM 1930 C C . PRO A 1 249 ? 12.376 8.909 -19.409 1.00 84.31 249 PRO A C 1
ATOM 1932 O O . PRO A 1 249 ? 13.058 8.915 -20.431 1.00 84.31 249 PRO A O 1
ATOM 1935 N N . VAL A 1 250 ? 11.188 8.309 -19.368 1.00 88.50 250 VAL A N 1
ATOM 1936 C CA . VAL A 1 250 ? 10.562 7.543 -20.450 1.00 88.50 250 VAL A CA 1
ATOM 1937 C C . VAL A 1 250 ? 9.084 7.914 -20.549 1.00 88.50 250 VAL A C 1
ATOM 1939 O O . VAL A 1 250 ? 8.491 8.377 -19.576 1.00 88.50 250 VAL A O 1
ATOM 1942 N N . ASP A 1 251 ? 8.493 7.710 -21.723 1.00 91.56 251 ASP A N 1
ATOM 1943 C CA . ASP A 1 251 ? 7.075 7.981 -21.954 1.00 91.56 251 ASP A CA 1
ATOM 1944 C C . ASP A 1 251 ? 6.145 6.896 -21.370 1.00 91.56 251 ASP A C 1
ATOM 1946 O O . ASP A 1 251 ? 6.569 5.836 -20.895 1.00 91.56 251 ASP A O 1
ATOM 1950 N N . GLU A 1 252 ? 4.842 7.187 -21.391 1.00 91.19 252 GLU A N 1
ATOM 1951 C CA . GLU A 1 252 ? 3.800 6.299 -20.866 1.00 91.19 252 GLU A CA 1
ATOM 1952 C C . GLU A 1 252 ? 3.717 4.967 -21.628 1.00 91.19 252 GLU A C 1
ATOM 1954 O O . GLU A 1 252 ? 3.466 3.929 -21.013 1.00 91.19 252 GLU A O 1
ATOM 1959 N N . ASP A 1 253 ? 3.973 4.967 -22.940 1.00 94.75 253 ASP A N 1
ATOM 1960 C CA . ASP A 1 253 ? 3.927 3.761 -23.775 1.00 94.75 253 ASP A CA 1
ATOM 1961 C C . ASP A 1 253 ? 5.057 2.790 -23.410 1.00 94.75 253 ASP A C 1
ATOM 1963 O O . ASP A 1 253 ? 4.843 1.574 -23.307 1.00 94.75 253 ASP A O 1
ATOM 1967 N N . TYR A 1 254 ? 6.255 3.318 -23.153 1.00 94.00 254 TYR A N 1
ATOM 1968 C CA . TYR A 1 254 ? 7.387 2.542 -22.668 1.00 94.00 254 TYR A CA 1
ATOM 1969 C C . TYR A 1 254 ? 7.089 1.940 -21.291 1.00 94.00 254 TYR A C 1
ATOM 1971 O O . TYR A 1 254 ? 7.299 0.739 -21.089 1.00 94.00 254 TYR A O 1
ATOM 1979 N N . LEU A 1 255 ? 6.559 2.735 -20.351 1.00 93.44 255 LEU A N 1
ATOM 1980 C CA . LEU A 1 255 ? 6.183 2.257 -19.013 1.00 93.44 255 LEU A CA 1
ATOM 1981 C C . LEU A 1 255 ? 5.092 1.184 -19.073 1.00 93.44 255 LEU A C 1
ATOM 1983 O O . LEU A 1 255 ? 5.206 0.155 -18.408 1.00 93.44 255 LEU A O 1
ATOM 1987 N N . ALA A 1 256 ? 4.086 1.359 -19.930 1.00 94.06 256 ALA A N 1
ATOM 1988 C CA . ALA A 1 256 ? 3.055 0.353 -20.159 1.00 94.06 256 ALA A CA 1
ATOM 1989 C C . ALA A 1 256 ? 3.634 -0.950 -20.744 1.00 94.06 256 ALA A C 1
ATOM 1991 O O . ALA A 1 256 ? 3.134 -2.043 -20.455 1.00 94.06 256 ALA A O 1
ATOM 1992 N N . GLY A 1 257 ? 4.691 -0.857 -21.560 1.00 96.00 257 GLY A N 1
ATOM 1993 C CA . GLY A 1 257 ? 5.479 -2.004 -22.012 1.00 96.00 257 GLY A CA 1
ATOM 1994 C C . GLY A 1 257 ? 6.157 -2.734 -20.849 1.00 96.00 257 GLY A C 1
ATOM 1995 O O . GLY A 1 257 ? 5.982 -3.944 -20.703 1.00 96.00 257 GLY A O 1
ATOM 1996 N N . VAL A 1 258 ? 6.851 -1.991 -19.980 1.00 94.75 258 VAL A N 1
ATOM 1997 C CA . VAL A 1 258 ? 7.518 -2.535 -18.783 1.00 94.75 258 VAL A CA 1
ATOM 1998 C C . VAL A 1 258 ? 6.510 -3.240 -17.872 1.00 94.75 258 VAL A C 1
ATOM 2000 O O . VAL A 1 258 ? 6.722 -4.392 -17.493 1.00 94.75 258 VAL A O 1
ATOM 2003 N N . ASP A 1 259 ? 5.383 -2.593 -17.572 1.00 94.94 259 ASP A N 1
ATOM 2004 C CA . ASP A 1 259 ? 4.322 -3.142 -16.723 1.00 94.94 259 ASP A CA 1
ATOM 2005 C C . ASP A 1 259 ? 3.755 -4.451 -17.292 1.00 94.94 259 ASP A C 1
ATOM 2007 O O . ASP A 1 259 ? 3.569 -5.441 -16.574 1.00 94.94 259 ASP A O 1
ATOM 2011 N N . ARG A 1 260 ? 3.522 -4.494 -18.608 1.00 95.75 260 ARG A N 1
ATOM 2012 C CA . ARG A 1 260 ? 3.038 -5.693 -19.303 1.00 95.75 260 ARG A CA 1
ATOM 2013 C C . ARG A 1 260 ? 4.021 -6.853 -19.182 1.00 95.75 260 ARG A C 1
ATOM 2015 O O . ARG A 1 260 ? 3.597 -7.977 -18.895 1.00 95.75 260 ARG A O 1
ATOM 2022 N N . ASP A 1 261 ? 5.306 -6.596 -19.403 1.00 95.81 261 ASP A N 1
ATOM 2023 C CA . ASP A 1 261 ? 6.335 -7.633 -19.385 1.00 95.81 261 ASP A CA 1
ATOM 2024 C C . ASP A 1 261 ? 6.649 -8.106 -17.957 1.00 95.81 261 ASP A C 1
ATOM 2026 O O . ASP A 1 261 ? 6.800 -9.309 -17.732 1.00 95.81 261 ASP A O 1
ATOM 2030 N N . MET A 1 262 ? 6.609 -7.220 -16.955 1.00 92.19 262 MET A N 1
ATOM 2031 C CA . MET A 1 262 ? 6.673 -7.624 -15.546 1.00 92.19 262 MET A CA 1
ATOM 2032 C C . MET A 1 262 ? 5.495 -8.512 -15.139 1.00 92.19 262 MET A C 1
ATOM 2034 O O . MET A 1 262 ? 5.690 -9.551 -14.501 1.00 92.19 262 MET A O 1
ATOM 2038 N N . ASN A 1 263 ? 4.274 -8.13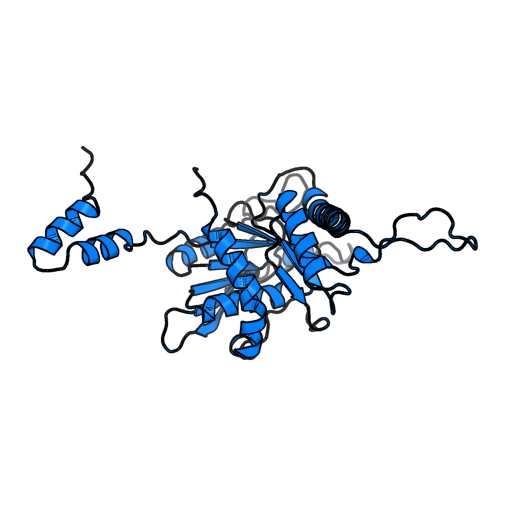3 -15.536 1.00 92.19 263 ASN A N 1
ATOM 2039 C CA . ASN A 1 263 ? 3.082 -8.921 -15.245 1.00 92.19 263 ASN A CA 1
ATOM 2040 C C . ASN A 1 263 ? 3.173 -10.312 -15.894 1.00 92.19 263 ASN A C 1
ATOM 2042 O O . ASN A 1 263 ? 2.858 -11.314 -15.251 1.00 92.19 263 ASN A O 1
ATOM 2046 N N . ARG A 1 264 ? 3.680 -10.398 -17.136 1.00 92.06 264 ARG A N 1
ATOM 2047 C CA . ARG A 1 264 ? 3.972 -11.677 -17.810 1.00 92.06 264 ARG A CA 1
ATOM 2048 C C . ARG A 1 264 ? 5.011 -12.504 -17.042 1.00 92.06 264 ARG A C 1
ATOM 2050 O O . ARG A 1 264 ? 4.884 -13.723 -16.979 1.00 92.06 264 ARG A O 1
ATOM 2057 N N . ALA A 1 265 ? 5.998 -11.855 -16.426 1.00 87.25 265 ALA A N 1
ATOM 2058 C CA . ALA A 1 265 ? 7.033 -12.488 -15.607 1.00 87.25 265 ALA A CA 1
ATOM 2059 C C . ALA A 1 265 ? 6.594 -12.815 -14.159 1.00 87.25 265 ALA A C 1
ATOM 2061 O O . ALA A 1 265 ? 7.426 -13.212 -13.331 1.00 87.25 265 ALA A O 1
ATOM 2062 N N . GLY A 1 266 ? 5.301 -12.662 -13.846 1.00 86.06 266 GLY A N 1
ATOM 2063 C CA . GLY A 1 266 ? 4.697 -13.050 -12.570 1.00 86.06 266 GLY A CA 1
ATOM 2064 C C . GLY A 1 266 ? 4.797 -12.009 -11.455 1.00 86.06 266 GLY A C 1
ATOM 2065 O O . GLY A 1 266 ? 4.487 -12.336 -10.312 1.00 86.06 266 GLY A O 1
ATOM 2066 N N . LEU A 1 267 ? 5.209 -10.774 -11.757 1.00 88.06 267 LEU A N 1
ATOM 2067 C CA . LEU A 1 267 ? 5.221 -9.667 -10.801 1.00 88.06 267 LEU A CA 1
ATOM 2068 C C . LEU A 1 267 ? 4.206 -8.608 -11.239 1.00 88.06 267 LEU A C 1
ATOM 2070 O O . LEU A 1 267 ? 4.449 -7.851 -12.174 1.00 88.06 267 LEU A O 1
ATOM 2074 N N . ARG A 1 268 ? 3.049 -8.570 -10.572 1.00 92.31 268 ARG A N 1
ATOM 2075 C CA . ARG A 1 268 ? 1.945 -7.665 -10.921 1.00 92.31 268 ARG A CA 1
ATOM 2076 C C . ARG A 1 268 ? 2.319 -6.202 -10.618 1.00 92.31 268 ARG A C 1
ATOM 2078 O O . ARG A 1 268 ? 2.489 -5.885 -9.440 1.00 92.31 268 ARG A O 1
ATOM 2085 N N . PRO A 1 269 ? 2.397 -5.301 -11.611 1.00 93.31 269 PRO A N 1
ATOM 2086 C CA . PRO A 1 269 ? 2.515 -3.870 -11.351 1.00 93.31 269 PRO A CA 1
ATOM 2087 C C . PRO A 1 269 ? 1.205 -3.333 -10.772 1.00 93.31 269 PRO A C 1
ATOM 2089 O O . PRO A 1 269 ? 0.117 -3.635 -11.263 1.00 93.31 269 PRO A O 1
ATOM 2092 N N . LEU A 1 270 ? 1.312 -2.534 -9.719 1.00 94.56 270 LEU A N 1
ATOM 2093 C CA . LEU A 1 270 ? 0.190 -1.835 -9.089 1.00 94.56 270 LEU A CA 1
ATOM 2094 C C . LEU A 1 270 ? 0.213 -0.336 -9.403 1.00 94.56 270 LEU A C 1
ATOM 2096 O O . LEU A 1 270 ? -0.823 0.325 -9.346 1.00 94.56 270 LEU A O 1
ATOM 2100 N N . GLY A 1 271 ? 1.375 0.183 -9.792 1.00 92.62 271 GLY A N 1
ATOM 2101 C CA . GLY A 1 271 ? 1.535 1.518 -10.346 1.00 92.62 271 GLY A CA 1
ATOM 2102 C C . GLY A 1 271 ? 2.895 2.127 -10.035 1.00 92.62 271 GLY A C 1
ATOM 2103 O O . GLY A 1 271 ? 3.746 1.512 -9.387 1.00 92.62 271 GLY A O 1
ATOM 2104 N N . TRP A 1 272 ? 3.049 3.364 -10.496 1.00 90.75 272 TRP A N 1
ATOM 2105 C CA . TRP A 1 272 ? 4.248 4.175 -10.354 1.00 90.75 272 TRP A CA 1
ATOM 2106 C C . TRP A 1 272 ? 3.930 5.381 -9.474 1.00 90.75 272 TRP A C 1
ATOM 2108 O O . TRP A 1 272 ? 2.994 6.129 -9.749 1.00 90.75 272 TRP A O 1
ATOM 2118 N N . ALA A 1 273 ? 4.687 5.553 -8.397 1.00 88.44 273 ALA A N 1
ATOM 2119 C CA . ALA A 1 273 ? 4.590 6.676 -7.483 1.00 88.44 273 ALA A CA 1
ATOM 2120 C C . ALA A 1 273 ? 5.804 7.586 -7.673 1.00 88.44 273 ALA A C 1
ATOM 2122 O O . ALA A 1 273 ? 6.948 7.154 -7.538 1.00 88.44 273 ALA A O 1
ATOM 2123 N N . ILE A 1 274 ? 5.562 8.862 -7.950 1.00 83.38 274 ILE A N 1
ATOM 2124 C CA . ILE A 1 274 ? 6.620 9.870 -7.973 1.00 83.38 274 ILE A CA 1
ATOM 2125 C C . ILE A 1 274 ? 6.664 10.498 -6.586 1.00 83.38 274 ILE A C 1
ATOM 2127 O O . ILE A 1 274 ? 5.678 11.078 -6.130 1.00 83.38 274 ILE A O 1
ATOM 2131 N N . SER A 1 275 ? 7.793 10.358 -5.897 1.00 72.81 275 SER A N 1
ATOM 2132 C CA . SER A 1 275 ? 7.992 11.058 -4.635 1.00 72.81 275 SER A CA 1
ATOM 2133 C C . SER A 1 275 ? 8.338 12.514 -4.919 1.00 72.81 275 SER A C 1
ATOM 2135 O O . SER A 1 275 ? 9.307 12.805 -5.623 1.00 72.81 275 SER A O 1
ATOM 2137 N N . GLU A 1 276 ? 7.606 13.444 -4.303 1.00 63.62 276 GLU A N 1
ATOM 2138 C CA . GLU A 1 276 ? 8.166 14.770 -4.046 1.00 63.62 276 GLU A CA 1
ATOM 2139 C C . GLU A 1 276 ? 9.434 14.559 -3.204 1.00 63.62 276 GLU A C 1
ATOM 2141 O O . GLU A 1 276 ? 9.450 13.697 -2.320 1.00 63.62 276 GLU A O 1
ATOM 2146 N N . ARG A 1 277 ? 10.524 15.261 -3.542 1.00 58.16 277 ARG A N 1
ATOM 2147 C CA . ARG A 1 277 ? 11.839 15.135 -2.891 1.00 58.16 277 ARG A CA 1
ATOM 2148 C C . ARG A 1 277 ? 11.688 14.924 -1.381 1.00 58.16 277 ARG A C 1
ATOM 2150 O O . ARG A 1 277 ? 11.186 15.817 -0.708 1.00 58.16 277 ARG A O 1
ATOM 2157 N N . TRP A 1 278 ? 12.151 13.762 -0.910 1.00 54.78 278 TRP A N 1
ATOM 2158 C CA . TRP A 1 278 ? 12.465 13.405 0.477 1.00 54.78 278 TRP A CA 1
ATOM 2159 C C . TRP A 1 278 ? 11.848 14.364 1.519 1.00 54.78 278 TRP A C 1
ATOM 2161 O O . TRP A 1 278 ? 12.542 15.273 1.988 1.00 54.78 278 TRP A O 1
ATOM 2171 N N . PRO A 1 279 ? 10.568 14.204 1.908 1.00 48.97 279 PRO A N 1
ATOM 2172 C CA . PRO A 1 279 ? 10.025 14.926 3.049 1.00 48.97 279 PRO A CA 1
ATOM 2173 C C . PRO A 1 279 ? 10.781 14.463 4.293 1.00 48.97 279 PRO A C 1
ATOM 2175 O O . PRO A 1 279 ? 10.659 13.319 4.718 1.00 48.97 279 PRO A O 1
ATOM 2178 N N . SER A 1 280 ? 11.646 15.319 4.831 1.00 44.00 280 SER A N 1
ATOM 2179 C CA . SER A 1 280 ? 12.243 15.104 6.146 1.00 44.00 280 SER A CA 1
ATOM 2180 C C . SER A 1 280 ? 11.176 15.452 7.188 1.00 44.00 280 SER A C 1
ATOM 2182 O O . SER A 1 280 ? 10.768 16.615 7.198 1.00 44.00 280 SER A O 1
ATOM 2184 N N . PRO A 1 281 ? 10.753 14.524 8.069 1.00 52.69 281 PRO A N 1
ATOM 2185 C CA . PRO A 1 281 ? 11.344 13.204 8.339 1.00 52.69 281 PRO A CA 1
ATOM 2186 C C . PRO A 1 281 ? 10.790 12.051 7.474 1.00 52.69 281 PRO A C 1
ATOM 2188 O O . PRO A 1 281 ? 9.589 11.829 7.367 1.00 52.69 281 PRO A O 1
ATOM 2191 N N . HIS A 1 282 ? 11.698 11.227 6.943 1.00 57.69 282 HIS A N 1
ATOM 2192 C CA . HIS A 1 282 ? 11.469 10.122 5.986 1.00 57.69 282 HIS A CA 1
ATOM 2193 C C . HIS A 1 282 ? 10.774 8.870 6.563 1.00 57.69 282 HIS A C 1
ATOM 2195 O O . HIS A 1 282 ? 11.004 7.747 6.115 1.00 57.69 282 HIS A O 1
ATOM 2201 N N . ARG A 1 283 ? 10.019 9.011 7.654 1.00 69.00 283 ARG A N 1
ATOM 2202 C CA . ARG A 1 283 ? 9.377 7.895 8.377 1.00 69.00 283 ARG A CA 1
ATOM 2203 C C . ARG A 1 283 ? 8.062 8.293 9.030 1.00 69.00 283 ARG A C 1
ATOM 2205 O O . ARG A 1 283 ? 7.597 7.600 9.923 1.00 69.00 283 ARG A O 1
ATOM 2212 N N . GLU A 1 284 ? 7.496 9.413 8.613 1.00 80.00 284 GLU A N 1
ATOM 2213 C CA . GLU A 1 284 ? 6.257 9.921 9.176 1.00 80.00 284 GLU A CA 1
ATOM 2214 C C . GLU A 1 284 ? 5.138 9.785 8.152 1.00 80.00 284 GLU A C 1
ATOM 2216 O O . GLU A 1 284 ? 5.348 9.866 6.934 1.00 80.00 284 GLU A O 1
ATOM 2221 N N . LEU A 1 285 ? 3.935 9.536 8.659 1.00 88.19 285 LEU A N 1
ATOM 2222 C CA . LEU A 1 285 ? 2.730 9.677 7.860 1.00 88.19 285 LEU A CA 1
ATOM 2223 C C . LEU A 1 285 ? 2.612 11.131 7.373 1.00 88.19 285 LEU A C 1
ATOM 2225 O O . LEU A 1 285 ? 3.105 12.045 8.039 1.00 88.19 285 LEU A O 1
ATOM 2229 N N . PRO A 1 286 ? 1.946 11.378 6.231 1.00 88.88 286 PRO A N 1
ATOM 2230 C CA . PRO A 1 286 ? 1.617 12.739 5.835 1.00 88.88 286 PRO A CA 1
ATOM 2231 C C . PRO A 1 286 ? 0.842 13.438 6.957 1.00 88.88 286 PRO A C 1
ATOM 2233 O O . PRO A 1 286 ? 0.030 12.808 7.638 1.00 88.88 286 PRO A O 1
ATOM 2236 N N . GLU A 1 287 ? 1.065 14.743 7.124 1.00 89.75 287 GLU A N 1
ATOM 2237 C CA . GLU A 1 287 ? 0.327 15.531 8.111 1.00 89.75 287 GLU A CA 1
ATOM 2238 C C . GLU A 1 287 ? -1.192 15.337 7.944 1.00 89.75 287 GLU A C 1
ATOM 2240 O O . GLU A 1 287 ? -1.674 15.267 6.805 1.00 89.75 287 GLU A O 1
ATOM 2245 N N . PRO A 1 288 ? -1.972 15.294 9.042 1.00 90.25 288 PRO A N 1
ATOM 2246 C CA . PRO A 1 288 ? -3.406 15.024 8.976 1.00 90.25 288 PRO A CA 1
ATOM 2247 C C . PRO A 1 288 ? -4.163 15.918 7.993 1.00 90.25 288 PRO A C 1
ATOM 2249 O O . PRO A 1 288 ? -5.071 15.446 7.317 1.00 90.25 288 PRO A O 1
ATOM 2252 N N . ASP A 1 289 ? -3.778 17.187 7.854 1.00 92.38 289 ASP A N 1
ATOM 2253 C CA . ASP A 1 289 ? -4.440 18.105 6.926 1.00 92.38 289 ASP A CA 1
ATOM 2254 C C . ASP A 1 289 ? -4.163 17.774 5.453 1.00 92.38 289 ASP A C 1
ATOM 2256 O O . ASP A 1 289 ? -5.061 17.917 4.623 1.00 92.38 289 ASP A O 1
ATOM 2260 N N . ARG A 1 290 ? -2.992 17.210 5.121 1.00 91.50 290 ARG A N 1
ATOM 2261 C CA . ARG A 1 290 ? -2.737 16.676 3.771 1.00 91.50 290 ARG A CA 1
ATOM 2262 C C . ARG A 1 290 ? -3.599 15.456 3.466 1.00 91.50 290 ARG A C 1
ATOM 2264 O O . ARG A 1 290 ? -4.051 15.306 2.339 1.00 91.50 290 ARG A O 1
ATOM 2271 N N . LEU A 1 291 ? -3.875 14.607 4.456 1.00 93.50 291 LEU A N 1
ATOM 2272 C CA . LEU A 1 291 ? -4.750 13.437 4.286 1.00 93.50 291 LEU A CA 1
ATOM 2273 C C . LEU A 1 291 ? -6.228 13.826 4.065 1.00 93.50 291 LEU A C 1
ATOM 2275 O O . LEU A 1 291 ? -7.022 13.012 3.589 1.00 93.50 291 LEU A O 1
ATOM 2279 N N . LYS A 1 292 ? -6.601 15.073 4.384 1.00 93.88 292 LYS A N 1
ATOM 2280 C CA . LYS A 1 292 ? -7.926 15.657 4.107 1.00 93.88 292 LYS A CA 1
ATOM 2281 C C . LYS A 1 292 ? -7.997 16.328 2.732 1.00 93.88 292 LYS A C 1
ATOM 2283 O O . LYS A 1 292 ? -9.091 16.463 2.189 1.00 93.88 292 LYS A O 1
ATOM 2288 N N . ASP A 1 293 ? -6.862 16.756 2.182 1.00 94.56 293 ASP A N 1
ATOM 2289 C CA . ASP A 1 293 ? -6.778 17.455 0.899 1.00 94.56 293 ASP A CA 1
ATOM 22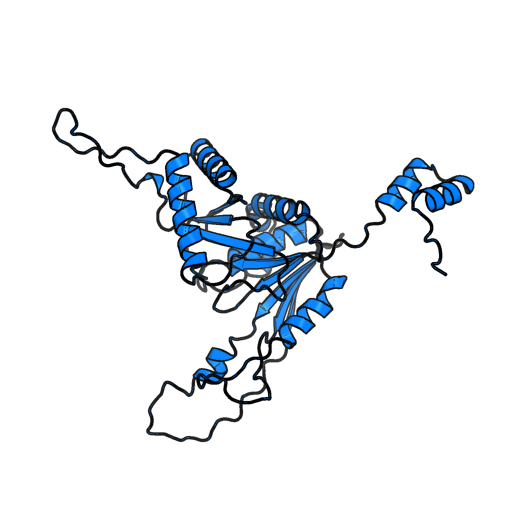90 C C . ASP A 1 293 ? -7.074 16.509 -0.276 1.00 94.56 293 ASP A C 1
ATOM 2292 O O . ASP A 1 293 ? -6.327 15.572 -0.569 1.00 94.56 293 ASP A O 1
ATOM 2296 N N . LEU A 1 294 ? -8.161 16.787 -1.001 1.00 93.50 294 LEU A N 1
ATOM 2297 C CA . LEU A 1 294 ? -8.590 15.990 -2.149 1.00 93.50 294 LEU A CA 1
ATOM 2298 C C . LEU A 1 294 ? -7.543 15.939 -3.266 1.00 93.50 294 LEU A C 1
ATOM 2300 O O . LEU A 1 294 ? -7.420 14.907 -3.920 1.00 93.50 294 LEU A O 1
ATOM 2304 N N . SER A 1 295 ? -6.767 17.005 -3.478 1.00 93.69 295 SER A N 1
ATOM 2305 C CA . SER A 1 295 ? -5.730 17.031 -4.516 1.00 93.69 295 SER A CA 1
ATOM 2306 C C . SER A 1 295 ? -4.572 16.087 -4.182 1.00 93.69 295 SER A C 1
ATOM 2308 O O . SER A 1 295 ? -4.027 15.407 -5.053 1.00 93.69 295 SER A O 1
ATOM 2310 N N . PHE A 1 296 ? -4.221 15.984 -2.898 1.00 91.50 296 PHE A N 1
ATOM 2311 C CA . PHE A 1 296 ? -3.270 15.001 -2.402 1.00 91.50 296 PHE A CA 1
ATOM 2312 C C . PHE A 1 296 ? -3.817 13.582 -2.573 1.00 91.50 296 PHE A C 1
ATOM 2314 O O . PHE A 1 296 ? -3.149 12.732 -3.158 1.00 91.50 296 PHE A O 1
ATOM 2321 N N . VAL A 1 297 ? -5.053 13.342 -2.137 1.00 92.88 297 VAL A N 1
ATOM 2322 C CA . VAL A 1 297 ? -5.695 12.022 -2.176 1.00 92.88 297 VAL A CA 1
ATOM 2323 C C . VAL A 1 297 ? -5.884 11.496 -3.605 1.00 92.88 297 VAL A C 1
ATOM 2325 O O . VAL A 1 297 ? -5.650 10.313 -3.871 1.00 92.88 297 VAL A O 1
ATOM 2328 N N . GLN A 1 298 ? -6.267 12.364 -4.542 1.00 94.06 298 GLN A N 1
ATOM 2329 C CA . GLN A 1 298 ? -6.483 12.007 -5.947 1.00 94.06 298 GLN A CA 1
ATOM 2330 C C . GLN A 1 298 ? -5.209 11.494 -6.628 1.00 94.06 298 GLN A C 1
ATOM 2332 O O . GLN A 1 298 ? -5.294 10.593 -7.462 1.00 94.06 298 GLN A O 1
ATOM 2337 N N . ARG A 1 299 ? -4.024 11.976 -6.227 1.00 92.44 299 ARG A N 1
ATOM 2338 C CA . ARG A 1 299 ? -2.740 11.496 -6.770 1.00 92.44 299 ARG A CA 1
ATOM 2339 C C . ARG A 1 299 ? -2.506 10.005 -6.525 1.00 92.44 299 ARG A C 1
ATOM 2341 O O . ARG A 1 299 ? -1.908 9.338 -7.363 1.00 92.44 299 ARG A O 1
ATOM 2348 N N . TYR A 1 300 ? -3.007 9.466 -5.414 1.00 93.81 300 TYR A N 1
ATOM 2349 C CA . TYR A 1 300 ? -2.832 8.055 -5.051 1.00 93.81 300 TYR A CA 1
ATOM 2350 C C . TYR A 1 300 ? -3.995 7.160 -5.489 1.00 93.81 300 TYR A C 1
ATOM 2352 O O . TYR A 1 300 ? -3.890 5.935 -5.399 1.00 93.81 300 TYR A O 1
ATOM 2360 N N . GLN A 1 301 ? -5.086 7.739 -5.996 1.00 94.94 301 GLN A N 1
ATOM 2361 C CA . GLN A 1 301 ? -6.290 7.005 -6.385 1.00 94.94 301 GLN A CA 1
ATOM 2362 C C . GLN A 1 301 ? -6.046 5.890 -7.414 1.00 94.94 301 GLN A C 1
ATOM 2364 O O . GLN A 1 301 ? -6.600 4.801 -7.223 1.00 94.94 301 GLN A O 1
ATOM 2369 N N . PRO A 1 302 ? -5.219 6.075 -8.465 1.00 94.81 302 PRO A N 1
ATOM 2370 C CA . PRO A 1 302 ? -4.950 5.001 -9.420 1.00 94.81 302 PRO A CA 1
ATOM 2371 C C . PRO A 1 302 ? -4.296 3.781 -8.755 1.00 94.81 302 PRO A C 1
ATOM 2373 O O . PRO A 1 302 ? -4.782 2.659 -8.905 1.00 94.81 302 PRO A O 1
ATOM 2376 N N . ILE A 1 303 ? -3.257 4.011 -7.943 1.00 95.06 303 ILE A N 1
ATOM 2377 C CA . ILE A 1 303 ? -2.531 2.956 -7.219 1.00 95.06 303 ILE A CA 1
ATOM 2378 C C . ILE A 1 303 ? -3.457 2.273 -6.210 1.00 95.06 303 ILE A C 1
ATOM 2380 O O . ILE A 1 303 ? -3.535 1.045 -6.167 1.00 95.06 303 ILE A O 1
ATOM 2384 N N . ALA A 1 304 ? -4.209 3.056 -5.433 1.00 96.25 304 ALA A N 1
ATOM 2385 C CA . ALA A 1 304 ? -5.155 2.543 -4.448 1.00 96.25 304 ALA A CA 1
ATOM 2386 C C . ALA A 1 304 ? -6.219 1.642 -5.097 1.00 96.25 304 ALA A C 1
ATOM 2388 O O . ALA A 1 304 ? -6.533 0.569 -4.574 1.00 96.25 304 ALA A O 1
ATOM 2389 N N . LYS A 1 305 ? -6.740 2.025 -6.268 1.00 95.38 305 LYS A N 1
ATOM 2390 C CA . LYS A 1 305 ? -7.718 1.232 -7.024 1.00 95.38 305 LYS A CA 1
ATOM 2391 C C . LYS A 1 305 ? -7.122 -0.071 -7.562 1.00 95.38 305 LYS A C 1
ATOM 2393 O O . LYS A 1 305 ? -7.758 -1.121 -7.440 1.00 95.38 305 LYS A O 1
ATOM 2398 N N . HIS A 1 306 ? -5.924 -0.027 -8.144 1.00 94.62 306 HIS A N 1
ATOM 2399 C CA . HIS A 1 306 ? -5.244 -1.229 -8.639 1.00 94.62 306 HIS A CA 1
ATOM 2400 C C . HIS A 1 306 ? -4.918 -2.200 -7.510 1.00 94.62 306 HIS A C 1
ATOM 2402 O O . HIS A 1 306 ? -5.210 -3.390 -7.624 1.00 94.62 306 HIS A O 1
ATOM 2408 N N . LEU A 1 307 ? -4.389 -1.693 -6.395 1.00 95.25 307 LEU A N 1
ATOM 2409 C CA . LEU A 1 307 ? -4.107 -2.507 -5.224 1.00 95.25 307 LEU A CA 1
ATOM 2410 C C . LEU A 1 307 ? -5.386 -3.113 -4.644 1.00 95.25 307 LEU A C 1
ATOM 2412 O O . LEU A 1 307 ? -5.425 -4.314 -4.403 1.00 95.25 307 LEU A O 1
ATOM 2416 N N . ARG A 1 308 ? -6.469 -2.343 -4.512 1.00 92.44 308 ARG A N 1
ATOM 2417 C CA . ARG A 1 308 ? -7.750 -2.895 -4.050 1.00 92.44 308 ARG A CA 1
ATOM 2418 C C . ARG A 1 308 ? -8.239 -4.027 -4.952 1.00 92.44 308 ARG A C 1
ATOM 2420 O O . ARG A 1 308 ? -8.564 -5.106 -4.469 1.00 92.44 308 ARG A O 1
ATOM 2427 N N . THR A 1 309 ? -8.208 -3.806 -6.264 1.00 91.62 309 THR A N 1
ATOM 2428 C CA . THR A 1 309 ? -8.581 -4.826 -7.254 1.00 91.62 309 THR A CA 1
ATOM 2429 C C . THR A 1 309 ? -7.711 -6.076 -7.110 1.00 91.62 309 THR A C 1
ATOM 2431 O O . THR A 1 309 ? -8.213 -7.195 -7.200 1.00 91.62 309 THR A O 1
ATOM 2434 N N . ALA A 1 310 ? -6.412 -5.903 -6.851 1.00 90.50 310 ALA A N 1
ATOM 2435 C CA . ALA A 1 310 ? -5.502 -7.015 -6.636 1.00 90.50 310 ALA A CA 1
ATOM 2436 C C . ALA A 1 310 ? -5.871 -7.831 -5.390 1.00 90.50 310 ALA A C 1
ATOM 2438 O O . ALA A 1 310 ? -5.952 -9.056 -5.490 1.00 90.50 310 ALA A O 1
ATOM 2439 N N . LEU A 1 311 ? -6.162 -7.157 -4.276 1.00 89.44 311 LEU A N 1
ATOM 2440 C CA . LEU A 1 311 ? -6.577 -7.782 -3.020 1.00 89.44 311 LEU A CA 1
ATOM 2441 C C . LEU A 1 311 ? -7.904 -8.541 -3.166 1.00 89.44 311 LEU A C 1
ATOM 2443 O O . LEU A 1 311 ? -8.008 -9.688 -2.736 1.00 89.44 311 LEU A O 1
ATOM 2447 N N . ASP A 1 312 ? -8.891 -7.955 -3.845 1.00 86.88 312 ASP A N 1
ATOM 2448 C CA . ASP A 1 312 ? -10.208 -8.575 -4.047 1.00 86.88 312 ASP A CA 1
ATOM 2449 C C . ASP A 1 312 ? -10.178 -9.728 -5.062 1.00 86.88 312 ASP A C 1
ATOM 2451 O O . ASP A 1 312 ? -10.963 -10.670 -4.974 1.00 86.88 312 ASP A O 1
ATOM 2455 N N . SER A 1 313 ? -9.246 -9.693 -6.021 1.00 83.75 313 SER A N 1
ATOM 2456 C CA . SER A 1 313 ? -9.042 -10.780 -6.991 1.00 83.75 313 SER A CA 1
ATOM 2457 C C . SER A 1 313 ? -8.377 -12.023 -6.394 1.00 83.75 313 SER A C 1
ATOM 2459 O O . SER A 1 313 ? -8.218 -13.034 -7.087 1.00 83.75 313 SER A O 1
ATOM 2461 N N . ARG A 1 314 ? -7.936 -11.953 -5.132 1.00 70.75 314 ARG A N 1
ATOM 2462 C CA . ARG A 1 314 ? -7.201 -13.040 -4.501 1.00 70.75 314 ARG A CA 1
ATOM 2463 C C . ARG A 1 314 ? -8.130 -14.243 -4.313 1.00 70.75 314 ARG A C 1
ATOM 2465 O O . ARG A 1 314 ? -9.197 -14.109 -3.715 1.00 70.75 314 ARG A O 1
ATOM 2472 N N . PRO A 1 315 ? -7.744 -15.443 -4.778 1.00 59.75 315 PRO A N 1
ATOM 2473 C CA . PRO A 1 315 ? -8.518 -16.634 -4.478 1.00 59.75 315 PRO A CA 1
ATOM 2474 C C . PRO A 1 315 ? -8.554 -16.823 -2.960 1.00 59.75 315 PRO A C 1
ATOM 2476 O O . PRO A 1 315 ? -7.509 -16.764 -2.306 1.00 59.75 315 PRO A O 1
ATOM 2479 N N . ALA A 1 316 ? -9.751 -17.045 -2.405 1.00 55.62 316 ALA A N 1
ATOM 2480 C CA . ALA A 1 316 ? -9.917 -17.365 -0.992 1.00 55.62 316 ALA A CA 1
ATOM 2481 C C . ALA A 1 316 ? -8.945 -18.496 -0.642 1.00 55.62 316 ALA A C 1
ATOM 2483 O O . ALA A 1 316 ? -9.018 -19.579 -1.235 1.00 55.62 316 ALA A O 1
ATOM 2484 N N . ARG A 1 317 ? -7.990 -18.228 0.259 1.00 47.31 317 ARG A N 1
ATOM 2485 C CA . ARG A 1 317 ? -7.056 -19.256 0.717 1.00 47.31 317 ARG A CA 1
ATOM 2486 C C . ARG A 1 317 ? -7.901 -20.400 1.271 1.00 47.31 317 ARG A C 1
ATOM 2488 O O . ARG A 1 317 ? -8.600 -20.237 2.267 1.00 47.31 317 ARG A O 1
ATOM 2495 N N . ARG A 1 318 ? -7.879 -21.544 0.585 1.00 32.91 318 ARG A N 1
ATOM 2496 C CA . ARG A 1 318 ? -8.310 -22.805 1.180 1.00 32.91 318 ARG A CA 1
ATOM 2497 C C . ARG A 1 318 ? -7.250 -23.131 2.223 1.00 32.91 318 ARG A C 1
ATOM 2499 O O . ARG A 1 318 ? -6.148 -23.521 1.844 1.00 32.91 318 ARG A O 1
ATOM 2506 N N . ASN A 1 319 ? -7.560 -22.837 3.482 1.00 31.69 319 ASN A N 1
ATOM 2507 C CA . ASN A 1 319 ? -6.843 -23.407 4.617 1.00 31.69 319 ASN A CA 1
ATOM 2508 C C . ASN A 1 319 ? -6.935 -24.934 4.562 1.00 31.69 319 ASN A C 1
ATOM 2510 O O . ASN A 1 319 ? -8.023 -25.435 4.186 1.00 31.69 319 ASN A O 1
#

Solvent-accessible surface area (backbone atoms only — not comparable to full-atom values): 18227 Å² total; per-residue (Å²): 131,86,79,82,76,82,46,50,69,58,53,16,58,54,48,33,72,74,74,45,60,45,69,60,40,37,49,51,44,66,62,51,64,70,77,71,78,39,46,25,34,30,60,29,37,92,65,56,53,55,50,36,39,55,50,40,31,26,47,32,25,41,12,78,73,44,35,26,30,34,39,41,31,38,63,58,62,53,60,62,71,67,47,71,72,76,80,70,65,97,84,63,91,63,73,84,70,71,78,72,79,78,72,78,69,46,77,46,78,57,44,68,47,92,89,54,70,9,24,30,34,41,36,34,30,52,37,50,44,78,33,90,65,64,63,38,101,82,75,44,75,35,70,33,52,62,53,38,53,49,58,50,60,74,39,48,89,74,28,51,33,37,35,54,42,61,79,78,66,42,69,90,55,80,87,72,31,77,41,32,34,38,42,44,78,39,93,70,70,54,47,72,53,48,45,92,43,75,72,41,103,81,66,53,72,62,55,46,59,40,52,35,59,53,34,21,51,53,53,50,48,57,55,46,50,68,70,51,75,57,90,78,74,95,75,79,68,67,24,34,33,40,34,26,81,44,85,72,98,63,56,70,70,51,51,53,40,20,42,52,42,24,37,74,72,73,46,38,65,32,44,77,44,67,44,73,78,80,58,84,67,42,72,44,60,59,57,52,70,55,62,68,34,62,74,58,23,57,73,25,36,65,38,34,51,41,44,50,52,45,64,71,67,50,75,79,79,82,124

Organism: NCBI:txid68171

pLDDT: mean 77.15, std 17.87, range [31.69, 98.19]

Sequence (319 aa):
MPKNQSTAAQSARRASRSGEKYTEVLRRAKAGDAPHAPHVLRFLAERSGNLHYLVGGIAASWAHSGQRVLLLEEAEDYWRWSMSGVGRSRSRRKKAIEPATPPEPTTSTLWASPDGPGLLVHHTCMWEVRHPSGESDRGLPRTDRSPLTAAVADALDAYEVIVLLPRYWSYPDRENATAHVVIGEIDIFPHTDCRTALPGPRGEEMGVPLSPEQSAAVLRERCLGFLFGSPHLPIHLDGVIWQSNGELPVDEDYLAGVDRDMNRAGLRPLGWAISERWPSPHRELPEPDRLKDLSFVQRYQPIAKHLRTALDSRPARRN

Foldseek 3Di:
DDDDDQQQLNQLVVVVVVPDDSVVSSVVSVVPDPQPFAAAEFEAELDLQAVQALVLLLLLLCLVVQFFEEEEEEQDDVCCQVCVPPPDDPPDPDDPPPRDPFDDKDKDWLDHDPPHNRTYMYIYGHQWDFDPDAADPVRHTDIDRVVVVVVLVVCRVPGRYYYYHYQPGRDDDPPRGPAYEYEAEPADQQQPVFDQDDADPVRDGDGHGDALLVSLVVSVVSRVCSNPVPPDDDDDHLAYEYEYQDDDPDDPVRVVSNQVNNVVVVHHYLYYHYDDHRDPVSRHHPRSVLSVDPVSSVSSNSSSVSSVVSSVPDDDPPD

Mean predicted aligned error: 12.91 Å

Radius of gyration: 24.51 Å; Cα contacts (8 Å, |Δi|>4): 494; chains: 1; bounding box: 80×52×76 Å

Nearest PDB structures (foldseek):
  3igf-assembly1_B  TM=3.671E-01  e=2.261E-03  Nostoc sp. PCC 7120 = FACHB-418
  3bfk-assembly2_B  TM=2.774E-01  e=7.206E-02  Plasmodium falciparum 3D7
  4cz2-assembly4_B  TM=3.441E-01  e=3.379E-01  Homo sapiens
  5fph-assembly3_B  TM=1.995E-01  e=9.228E-02  Mus musculus
  7li3-assembly1_A  TM=2.971E-01  e=1.094E+00  Homo sapiens

Secondary structure (DSSP, 8-state):
----PPPHHHHHHHHGGGTS-HHHHHHHHHSS---PPPEEEEEEESS-SSHHHHHHHHHHHHHHTT-EEEEEEESS-HHHHHHTTTSS-TT-------PPPPPPPEEEEEEE-SSSS-EEEEEEE-S-EE-SS---TTSSPPEE-HHHHHHHHHHTTT-SEEEEE-SS-----SSS-SEEEEEEEESS-GGGS-B-PPPPTTS---PBPPPHHHHHHHHHHHHHHHHHSSTT--PPP-EEEEEESS--SS-HHHHHHHHHHHHHTT--EEEEEEPPS--SSTTSPPPHHHHH-HHHHHHHHHHHHHHHHHHHTSPP---